Protein AF-A0A1Q3C8M9-F1 (afdb_monomer)

Sequence (235 aa):
KVHTPKILDVHICNDDICIKQAFILIKDLDIGIILGQPFLEFIKPSKVKNEGIIIKIFPKFFLCTFNEKHITKEINLFETLSLFKEHSTNLIKSKENHFYFMKQEISNQKIEQQLQTLQIREKINSLKNNIINNLCSDLLDAFWHKKRHMVSIPYEKYFTEQNILTKARPIQMTYELTKHCKKEIHELPNKKLIRHSKSPWSCAAFYVNKNSEIEHGTPRLVINYKSVNTALQLI

Organism: Cephalotus follicularis (NCBI:txid3775)

Structure (mmCIF, N/CA/C/O backbone):
data_AF-A0A1Q3C8M9-F1
#
_entry.id   AF-A0A1Q3C8M9-F1
#
loop_
_atom_site.group_PDB
_atom_site.id
_atom_site.type_symbol
_atom_site.label_atom_id
_atom_site.label_alt_id
_atom_site.label_comp_id
_atom_site.label_asym_id
_atom_site.label_entity_id
_atom_site.label_seq_id
_atom_site.pdbx_PDB_ins_code
_atom_site.Cartn_x
_atom_site.Cartn_y
_atom_site.Cartn_z
_atom_site.occupancy
_atom_site.B_iso_or_equiv
_atom_site.auth_seq_id
_atom_site.auth_comp_id
_atom_site.auth_asym_id
_atom_site.auth_atom_id
_atom_site.pdbx_PDB_model_num
ATOM 1 N N . LYS A 1 1 ? -52.391 -19.129 56.913 1.00 41.69 1 LYS A N 1
ATOM 2 C CA . LYS A 1 1 ? -52.421 -18.429 55.604 1.00 41.69 1 LYS A CA 1
ATOM 3 C C . LYS A 1 1 ? -53.397 -17.269 55.724 1.00 41.69 1 LYS A C 1
ATOM 5 O O . LYS A 1 1 ? -54.592 -17.516 55.774 1.00 41.69 1 LYS A O 1
ATOM 10 N N . VAL A 1 2 ? -52.904 -16.039 55.859 1.00 46.81 2 VAL A N 1
ATOM 11 C CA . VAL A 1 2 ? -53.770 -14.853 55.854 1.00 46.81 2 VAL A CA 1
ATOM 12 C C . VAL A 1 2 ? -54.171 -14.613 54.401 1.00 46.81 2 VAL A C 1
ATOM 14 O O . VAL A 1 2 ? -53.315 -14.336 53.565 1.00 46.81 2 VAL A O 1
ATOM 17 N N . HIS A 1 3 ? -55.446 -14.816 54.070 1.00 52.56 3 HIS A N 1
ATOM 18 C CA . HIS A 1 3 ? -55.974 -14.404 52.774 1.00 5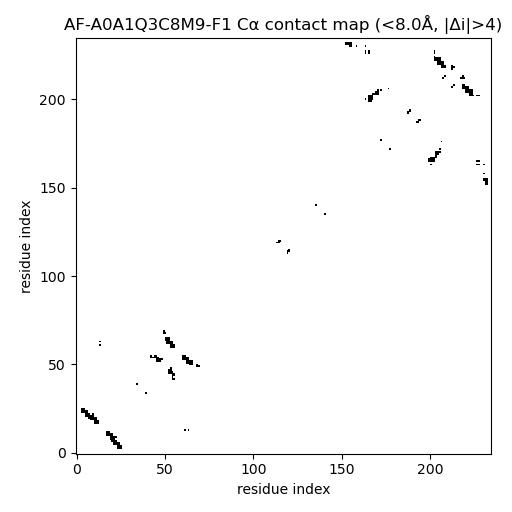2.56 3 HIS A CA 1
ATOM 19 C C . HIS A 1 3 ? -56.039 -12.877 52.762 1.00 52.56 3 HIS A C 1
ATOM 21 O O . HIS A 1 3 ? -56.902 -12.293 53.411 1.00 52.56 3 HIS A O 1
ATOM 27 N N . THR A 1 4 ? -55.119 -12.229 52.049 1.00 57.81 4 THR A N 1
ATOM 28 C CA . THR A 1 4 ? -55.271 -10.825 51.663 1.00 57.81 4 THR A CA 1
ATOM 29 C C . THR A 1 4 ? -56.301 -10.764 50.533 1.00 57.81 4 THR A C 1
ATOM 31 O O . THR A 1 4 ? -56.070 -11.343 49.465 1.00 57.81 4 THR A O 1
ATOM 34 N N . PRO A 1 5 ? -57.479 -10.153 50.746 1.00 64.19 5 PRO A N 1
ATOM 35 C CA . PRO A 1 5 ? -58.489 -10.083 49.704 1.00 64.19 5 PRO A CA 1
ATOM 36 C C . PRO A 1 5 ? -57.975 -9.209 48.551 1.00 64.19 5 PRO A C 1
ATOM 38 O O . PRO A 1 5 ? -57.582 -8.057 48.741 1.00 64.19 5 PRO A O 1
ATOM 41 N N . LYS A 1 6 ? -57.945 -9.784 47.343 1.00 66.69 6 LYS A N 1
ATOM 42 C CA . LYS A 1 6 ? -57.681 -9.053 46.100 1.00 66.69 6 LYS A CA 1
ATOM 43 C C . LYS A 1 6 ? -58.983 -8.435 45.614 1.00 66.69 6 LYS A C 1
ATOM 45 O O . LYS A 1 6 ? -59.944 -9.159 45.363 1.00 66.69 6 LYS A O 1
ATOM 50 N N . ILE A 1 7 ? -58.998 -7.120 45.451 1.00 69.69 7 ILE A N 1
ATOM 51 C CA . ILE A 1 7 ? -60.113 -6.396 44.850 1.00 69.69 7 ILE A CA 1
ATOM 52 C C . ILE A 1 7 ? -59.759 -6.199 43.380 1.00 69.69 7 ILE A C 1
ATOM 54 O O . ILE A 1 7 ? -58.843 -5.453 43.043 1.00 69.69 7 ILE A O 1
ATOM 58 N N . LEU A 1 8 ? -60.435 -6.940 42.507 1.00 66.19 8 LEU A N 1
ATOM 59 C CA . LEU A 1 8 ? -60.097 -7.003 41.082 1.00 66.19 8 LEU A CA 1
ATOM 60 C C . LEU A 1 8 ? -60.757 -5.895 40.251 1.00 66.19 8 LEU A C 1
ATOM 62 O O . LEU A 1 8 ? -60.332 -5.662 39.124 1.00 66.19 8 LEU A O 1
ATOM 66 N N . ASP A 1 9 ? -61.777 -5.227 40.794 1.00 70.69 9 ASP A N 1
ATOM 67 C CA . ASP A 1 9 ? -62.610 -4.285 40.045 1.00 70.69 9 ASP A CA 1
ATOM 68 C C . ASP A 1 9 ? -62.689 -2.913 40.725 1.00 70.69 9 ASP A C 1
ATOM 70 O O . ASP A 1 9 ? -63.745 -2.466 41.169 1.00 70.69 9 ASP A O 1
ATOM 74 N N . VAL A 1 10 ? -61.534 -2.259 40.868 1.00 73.44 10 VAL A N 1
ATOM 75 C CA . VAL A 1 10 ? -61.462 -0.891 41.391 1.00 73.44 10 VAL A CA 1
ATOM 76 C C . VAL A 1 10 ? -61.202 0.070 40.247 1.00 73.44 10 VAL A C 1
ATOM 78 O O . VAL A 1 10 ? -60.370 -0.180 39.377 1.00 73.44 10 VAL A O 1
ATOM 81 N N . HIS A 1 11 ? -61.906 1.193 40.275 1.00 78.50 11 HIS A N 1
ATOM 82 C CA . HIS A 1 11 ? -61.718 2.276 39.329 1.00 78.50 11 HIS A CA 1
ATOM 83 C C . HIS A 1 11 ? -61.078 3.451 40.062 1.00 78.50 11 HIS A C 1
ATOM 85 O O . HIS A 1 11 ? -61.634 3.958 41.034 1.00 78.50 11 HIS A O 1
ATOM 91 N N . ILE A 1 12 ? -59.897 3.867 39.612 1.00 75.25 12 ILE A N 1
ATOM 92 C CA . ILE A 1 12 ? -59.295 5.132 40.027 1.00 75.25 12 ILE A CA 1
ATOM 93 C C . ILE A 1 12 ? -59.842 6.191 39.082 1.00 75.25 12 ILE A C 1
ATOM 95 O O . ILE A 1 12 ? -59.484 6.204 37.904 1.00 75.25 12 ILE A O 1
ATOM 99 N N . CYS A 1 13 ? -60.723 7.044 39.588 1.00 72.62 13 CYS A N 1
ATOM 100 C CA . CYS A 1 13 ? -61.337 8.101 38.802 1.00 72.62 13 CYS A CA 1
ATOM 101 C C . CYS A 1 13 ? -60.747 9.455 39.190 1.00 72.62 13 CYS A C 1
ATOM 103 O O . CYS A 1 13 ? -60.638 9.769 40.375 1.00 72.62 13 CYS A O 1
ATOM 105 N N . ASN A 1 14 ? -60.371 10.238 38.185 1.00 69.62 14 ASN A N 1
ATOM 106 C CA . ASN A 1 14 ? -60.035 11.647 38.334 1.00 69.62 14 ASN A CA 1
ATOM 107 C C . ASN A 1 14 ? -60.739 12.404 37.204 1.00 69.62 14 ASN A C 1
ATOM 109 O O . ASN A 1 14 ? -60.521 12.092 36.029 1.00 69.62 14 ASN A O 1
ATOM 113 N N . ASP A 1 15 ? -61.614 13.342 37.561 1.00 70.38 15 ASP A N 1
ATOM 114 C CA . ASP A 1 15 ? -62.560 13.994 36.647 1.00 70.38 15 ASP A CA 1
ATOM 115 C C . ASP A 1 15 ? -63.377 12.974 35.810 1.00 70.38 15 ASP A C 1
ATOM 117 O O . ASP A 1 15 ? -63.974 12.050 36.363 1.00 70.38 15 ASP A O 1
ATOM 121 N N . ASP A 1 16 ? -63.399 13.115 34.476 1.00 70.06 16 ASP A N 1
ATOM 122 C CA . ASP A 1 16 ? -64.176 12.279 33.541 1.00 70.06 16 ASP A CA 1
ATOM 123 C C . ASP A 1 16 ? -63.530 10.915 33.209 1.00 70.06 16 ASP A C 1
ATOM 125 O O . ASP A 1 16 ? -64.058 10.166 32.380 1.00 70.06 16 ASP A O 1
ATOM 129 N N . ILE A 1 17 ? -62.345 10.602 33.748 1.00 70.31 17 ILE A N 1
ATOM 130 C CA . ILE A 1 17 ? -61.567 9.420 33.345 1.00 70.31 17 ILE A CA 1
ATOM 131 C C . ILE A 1 17 ? -61.411 8.468 34.525 1.00 70.31 17 ILE A C 1
ATOM 133 O O . ILE A 1 17 ? -60.856 8.820 35.562 1.00 70.31 17 ILE A O 1
ATOM 137 N N . CYS A 1 18 ? -61.840 7.224 34.319 1.00 76.00 18 CYS A N 1
ATOM 138 C CA . CYS A 1 18 ? -61.683 6.134 35.271 1.00 76.00 18 CYS A CA 1
ATOM 139 C C . CYS A 1 18 ? -60.733 5.071 34.716 1.00 76.00 18 CYS A C 1
ATOM 141 O O . CYS A 1 18 ? -60.945 4.532 33.629 1.00 76.00 18 CYS A O 1
ATOM 143 N N . ILE A 1 19 ? -59.697 4.746 35.484 1.00 76.31 19 ILE A N 1
ATOM 144 C CA . ILE A 1 19 ? -58.737 3.687 35.173 1.00 76.31 19 ILE A CA 1
ATOM 145 C C . ILE A 1 19 ? -59.084 2.465 36.015 1.00 76.31 19 ILE A C 1
ATOM 147 O O . ILE A 1 19 ? -59.068 2.526 37.245 1.00 76.31 19 ILE A O 1
ATOM 151 N N . LYS A 1 20 ? -59.373 1.344 35.354 1.00 80.12 20 LYS A N 1
ATOM 152 C CA . LYS A 1 20 ? -59.613 0.066 36.026 1.00 80.12 20 LYS A CA 1
ATOM 153 C C . LYS A 1 20 ? -58.285 -0.556 36.463 1.00 80.12 20 LYS A C 1
ATOM 155 O O . LYS A 1 20 ? -57.416 -0.798 35.630 1.00 80.12 20 LYS A O 1
ATOM 160 N N . GLN A 1 21 ? -58.147 -0.833 37.756 1.00 75.12 21 GLN A N 1
ATOM 161 C CA . GLN A 1 21 ? -56.946 -1.402 38.363 1.00 75.12 21 GLN A CA 1
ATOM 162 C C . GLN A 1 21 ? -57.323 -2.416 39.452 1.00 75.12 21 GLN A C 1
ATOM 164 O O . GLN A 1 21 ? -58.300 -2.249 40.180 1.00 75.12 21 GLN A O 1
ATOM 169 N N . ALA A 1 22 ? -56.525 -3.475 39.584 1.00 72.75 22 ALA A N 1
ATOM 170 C CA . ALA A 1 22 ? -56.662 -4.433 40.676 1.00 72.75 22 ALA A CA 1
ATOM 171 C C . ALA A 1 22 ? -55.773 -4.034 41.863 1.00 72.75 22 ALA A C 1
ATOM 173 O O . ALA A 1 22 ? -54.594 -3.721 41.673 1.00 72.75 22 ALA A O 1
ATOM 174 N N . PHE A 1 23 ? -56.317 -4.116 43.080 1.00 70.38 23 PHE A N 1
ATOM 175 C CA . PHE A 1 23 ? -55.609 -3.827 44.330 1.00 70.38 23 PHE A CA 1
ATOM 176 C C . PHE A 1 23 ? -55.577 -5.031 45.261 1.00 70.38 23 PHE A C 1
ATOM 178 O O . PHE A 1 23 ? -56.457 -5.894 45.256 1.00 70.38 23 PHE A O 1
ATOM 185 N N . ILE A 1 24 ? -54.550 -5.068 46.103 1.00 68.06 24 ILE A N 1
ATOM 186 C CA . ILE A 1 24 ? -54.472 -5.987 47.234 1.00 68.06 24 ILE A CA 1
ATOM 187 C C . ILE A 1 24 ? -54.840 -5.177 48.469 1.00 68.06 24 ILE A C 1
ATOM 189 O O . ILE A 1 24 ? -54.141 -4.220 48.798 1.00 68.06 24 ILE A O 1
ATOM 193 N N . LEU A 1 25 ? -55.935 -5.540 49.138 1.00 64.69 25 LEU A N 1
ATOM 194 C CA . LEU A 1 25 ? -56.314 -4.877 50.377 1.00 64.69 25 LEU A CA 1
ATOM 195 C C . LEU A 1 25 ? -55.445 -5.420 51.513 1.00 64.69 25 LEU A C 1
ATOM 197 O O . LEU A 1 25 ? -55.458 -6.618 51.815 1.00 64.69 25 LEU A O 1
ATOM 201 N N . ILE A 1 26 ? -54.699 -4.520 52.139 1.00 62.75 26 ILE A N 1
ATOM 202 C CA . ILE A 1 26 ? -53.945 -4.786 53.359 1.00 62.75 26 ILE A CA 1
ATOM 203 C C . ILE A 1 26 ? -54.777 -4.198 54.501 1.00 62.75 26 ILE A C 1
ATOM 205 O O . ILE A 1 26 ? -55.137 -3.024 54.457 1.00 62.75 26 ILE A O 1
ATOM 209 N N . LYS A 1 27 ? -55.160 -5.034 55.471 1.00 56.78 27 LYS A N 1
ATOM 210 C CA . LYS A 1 27 ? -55.882 -4.576 56.666 1.00 56.78 27 LYS A CA 1
ATOM 211 C C . LYS A 1 27 ? -54.924 -3.790 57.570 1.00 56.78 27 LYS A C 1
ATOM 213 O O . LYS A 1 27 ? -53.726 -4.054 57.543 1.00 56.78 27 LYS A O 1
ATOM 218 N N . ASP A 1 28 ? -55.471 -2.859 58.347 1.00 57.69 28 ASP A N 1
ATOM 219 C CA . ASP A 1 28 ? -54.770 -2.106 59.402 1.00 57.69 28 ASP A CA 1
ATOM 220 C C . ASP A 1 28 ? -53.735 -1.070 58.916 1.00 57.69 28 ASP A C 1
ATOM 222 O O . ASP A 1 28 ? -52.781 -0.743 59.618 1.00 57.69 28 ASP A O 1
ATOM 226 N N . LEU A 1 29 ? -53.923 -0.521 57.712 1.00 58.50 29 LEU A N 1
ATOM 227 C CA . LEU A 1 29 ? -53.222 0.693 57.292 1.00 58.50 29 LEU A CA 1
ATOM 228 C C . LEU A 1 29 ? -54.065 1.919 57.656 1.00 58.50 29 LEU A C 1
ATOM 230 O O . LEU A 1 29 ? -55.096 2.165 57.037 1.00 58.50 29 LEU A O 1
ATOM 234 N N . ASP A 1 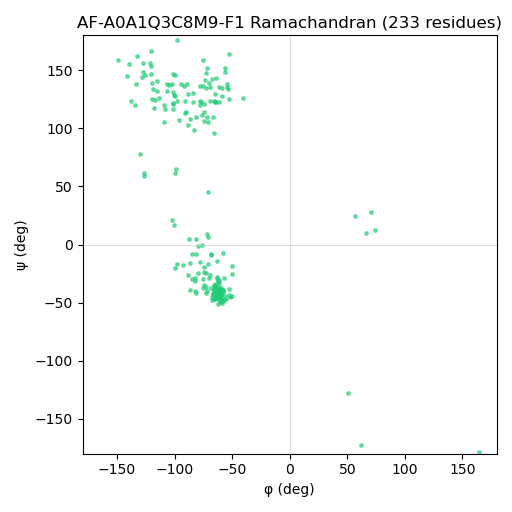30 ? -53.572 2.730 58.592 1.00 56.44 30 ASP A N 1
ATOM 235 C CA . ASP A 1 30 ? -54.108 4.069 58.907 1.00 56.44 30 ASP A CA 1
ATOM 236 C C . ASP A 1 30 ? -53.823 5.107 57.795 1.00 56.44 30 ASP A C 1
ATOM 238 O O . ASP A 1 30 ? -54.075 6.301 57.946 1.00 56.44 30 ASP A O 1
ATOM 242 N N . ILE A 1 31 ? -53.273 4.662 56.660 1.00 57.84 31 ILE A N 1
ATOM 243 C CA . ILE A 1 31 ? -52.868 5.483 55.518 1.00 57.84 31 ILE A CA 1
ATOM 244 C C . ILE A 1 31 ? -53.742 5.106 54.317 1.00 57.84 31 ILE A C 1
ATOM 246 O O . ILE A 1 31 ? -54.038 3.931 54.093 1.00 57.84 31 ILE A O 1
ATOM 250 N N . GLY A 1 32 ? -54.141 6.109 53.527 1.00 60.09 32 GLY A N 1
ATOM 251 C CA . GLY A 1 32 ? -54.873 5.915 52.272 1.00 60.09 32 GLY A CA 1
ATOM 252 C C . GLY A 1 32 ? -54.187 4.939 51.299 1.00 60.09 32 GLY A C 1
ATOM 253 O O . GLY A 1 32 ? -53.009 4.612 51.424 1.00 60.09 32 GLY A O 1
ATOM 254 N N . ILE A 1 33 ? -54.943 4.458 50.309 1.00 67.00 33 ILE A N 1
ATOM 255 C CA . ILE A 1 33 ? -54.516 3.431 49.341 1.00 67.00 33 ILE A CA 1
ATOM 256 C C . ILE A 1 33 ? -53.189 3.816 48.655 1.00 67.00 33 ILE A C 1
ATOM 258 O O . ILE A 1 33 ? -53.096 4.858 48.009 1.00 67.00 33 ILE A O 1
ATOM 262 N N . ILE A 1 34 ? -52.178 2.939 48.722 1.00 68.25 34 ILE A N 1
ATOM 263 C CA . ILE A 1 34 ? -50.888 3.121 48.035 1.00 68.25 34 ILE A CA 1
ATOM 264 C C . ILE A 1 34 ? -50.958 2.485 46.640 1.00 68.25 34 ILE A C 1
ATOM 266 O O . ILE A 1 34 ? -51.043 1.266 46.505 1.00 68.25 34 ILE A O 1
ATOM 270 N N . LEU A 1 35 ? -50.887 3.310 45.591 1.00 71.69 35 LEU A N 1
ATOM 271 C CA . LEU A 1 35 ? -50.988 2.862 44.191 1.00 71.69 35 LEU A CA 1
ATOM 272 C C . LEU A 1 35 ? -49.724 2.136 43.678 1.00 71.69 35 LEU A C 1
ATOM 274 O O . LEU A 1 35 ? -49.804 1.308 42.771 1.00 71.69 35 LEU A O 1
ATOM 278 N N . GLY A 1 36 ? -48.570 2.392 44.300 1.00 73.00 36 GLY A N 1
ATOM 279 C CA . GLY A 1 36 ? -47.323 1.650 44.091 1.00 73.00 36 GLY A CA 1
ATOM 280 C C . GLY A 1 36 ? -46.744 1.699 42.668 1.00 73.00 36 GLY A C 1
ATOM 281 O O . GLY A 1 36 ? -47.202 2.424 41.786 1.00 73.00 36 GLY A O 1
ATOM 282 N N . GLN A 1 37 ? -45.698 0.899 42.440 1.00 71.81 37 GLN A N 1
ATOM 283 C CA . GLN A 1 37 ? -44.993 0.813 41.154 1.00 71.81 37 GLN A CA 1
ATOM 284 C C . GLN A 1 37 ? -45.861 0.335 39.967 1.00 71.81 37 GLN A C 1
ATOM 286 O O . GLN A 1 37 ? -45.709 0.908 38.887 1.00 71.81 37 GLN A O 1
ATOM 291 N N . PRO A 1 38 ? -46.788 -0.637 40.115 1.00 72.44 38 PRO A N 1
ATOM 292 C CA . PRO A 1 38 ? -47.627 -1.084 38.999 1.00 72.44 38 PRO A CA 1
ATOM 293 C C . PRO A 1 38 ? -48.465 0.044 38.385 1.00 72.44 38 PRO A C 1
ATOM 295 O O . PRO A 1 38 ? -48.591 0.133 37.166 1.00 72.44 38 PRO A O 1
ATOM 298 N N . PHE A 1 39 ? -48.983 0.951 39.219 1.00 76.94 39 PHE A N 1
ATOM 299 C CA . PHE A 1 39 ? -49.702 2.126 38.739 1.00 76.94 39 PHE A CA 1
ATOM 300 C C . PHE A 1 39 ? -48.776 3.095 37.990 1.00 76.94 39 PHE A C 1
ATOM 302 O O . PHE A 1 39 ? -49.135 3.581 36.921 1.00 76.94 39 PHE A O 1
ATOM 309 N N . LEU A 1 40 ? -47.559 3.331 38.497 1.00 77.50 40 LEU A N 1
ATOM 310 C CA . LEU A 1 40 ? -46.575 4.200 37.839 1.00 77.50 40 LEU A CA 1
ATOM 311 C C . LEU A 1 40 ? -46.124 3.675 36.470 1.00 77.50 40 LEU A C 1
ATOM 313 O O . LEU A 1 40 ? -45.810 4.471 35.588 1.00 77.50 40 LEU A O 1
ATOM 317 N N . GLU A 1 41 ? -46.062 2.358 36.282 1.00 78.88 41 GLU A N 1
ATOM 318 C CA . GLU A 1 41 ? -45.778 1.751 34.977 1.00 78.88 41 GLU A CA 1
ATOM 319 C C . GLU A 1 41 ? -46.956 1.894 34.012 1.00 78.88 41 GLU A C 1
ATOM 321 O O . GLU A 1 41 ? -46.736 2.217 32.845 1.00 78.88 41 GLU A O 1
ATOM 326 N N . PHE A 1 42 ? -48.189 1.736 34.504 1.00 76.19 42 PHE A N 1
ATOM 327 C CA . PHE A 1 42 ? -49.405 1.875 33.700 1.00 76.19 42 PHE A CA 1
ATOM 328 C C . PHE A 1 42 ? -49.572 3.282 33.109 1.00 76.19 42 PHE A C 1
ATOM 330 O O . PHE A 1 42 ? -49.985 3.437 31.963 1.00 76.19 42 PHE A O 1
ATOM 337 N N . ILE A 1 43 ? -49.217 4.319 33.869 1.00 77.88 43 ILE A N 1
ATOM 338 C CA . ILE A 1 43 ? -49.381 5.718 33.445 1.00 77.88 43 ILE A CA 1
ATOM 339 C C . ILE A 1 43 ? -48.253 6.227 32.526 1.00 77.88 43 ILE A C 1
ATOM 341 O O . ILE A 1 43 ? -48.223 7.418 32.201 1.00 77.88 43 ILE A O 1
ATOM 345 N N . LYS A 1 44 ? -47.297 5.378 32.117 1.00 80.62 44 LYS A N 1
ATOM 346 C CA . LYS A 1 44 ? -46.216 5.793 31.209 1.00 80.62 44 LYS A CA 1
ATOM 347 C C . LYS A 1 44 ? -46.732 5.931 29.768 1.00 80.62 44 LYS A C 1
ATOM 349 O O . LYS A 1 44 ? -47.400 5.026 29.277 1.00 80.62 44 LYS A O 1
ATOM 354 N N . PRO A 1 45 ? -46.356 7.001 29.040 1.00 78.56 45 PRO A N 1
ATOM 355 C CA . PRO A 1 45 ? -45.436 8.068 29.443 1.00 78.56 45 PRO A CA 1
ATOM 356 C C . PRO A 1 45 ? -46.113 9.185 30.264 1.00 78.56 45 PRO A C 1
ATOM 358 O O . PRO A 1 45 ? -47.097 9.785 29.830 1.00 78.56 45 PRO A O 1
ATOM 361 N N . SER A 1 46 ? -45.511 9.531 31.407 1.00 78.88 46 SER A N 1
ATOM 362 C CA . SER A 1 46 ? -45.934 10.624 32.294 1.00 78.88 46 SER A CA 1
ATOM 363 C C . SER A 1 46 ? -44.821 11.662 32.491 1.00 78.88 46 SER A C 1
ATOM 365 O O . SER A 1 46 ? -43.637 11.375 32.295 1.00 78.88 46 SER A O 1
ATOM 367 N N . LYS A 1 47 ? -45.197 12.895 32.848 1.00 81.00 47 LYS A N 1
ATOM 368 C CA . LYS A 1 47 ? -44.271 13.985 33.196 1.00 81.00 47 LYS A CA 1
ATOM 369 C C . LYS A 1 47 ? -44.537 14.447 34.621 1.00 81.00 47 LYS A C 1
ATOM 371 O O . LYS A 1 47 ? -45.653 14.841 34.938 1.00 81.00 47 LYS A O 1
ATOM 376 N N . VAL A 1 48 ? -43.508 14.445 35.457 1.00 77.25 48 VAL A N 1
ATOM 377 C CA . VAL A 1 48 ? -43.602 14.919 36.842 1.00 77.25 48 VAL A CA 1
ATOM 378 C C . VAL A 1 48 ? -43.315 16.421 36.879 1.00 77.25 48 VAL A C 1
ATOM 380 O O . VAL A 1 48 ? -42.331 16.878 36.298 1.00 77.25 48 VAL A O 1
ATOM 383 N N . LYS A 1 49 ? -44.189 17.191 37.528 1.00 79.25 49 LYS A N 1
ATOM 384 C CA . LYS A 1 49 ? -44.008 18.614 37.845 1.00 79.25 49 LYS A CA 1
ATOM 385 C C . LYS A 1 49 ? -44.069 18.815 39.357 1.00 79.25 49 LYS A C 1
ATOM 387 O O . LYS A 1 49 ? -44.559 17.957 40.081 1.00 79.25 49 LYS A O 1
ATOM 392 N N . ASN A 1 50 ? -43.656 19.994 39.816 1.00 70.50 50 ASN A N 1
ATOM 393 C CA . ASN A 1 50 ? -43.687 20.366 41.235 1.00 70.50 50 ASN A CA 1
ATOM 394 C C . ASN A 1 50 ? -45.092 20.278 41.859 1.00 70.50 50 ASN A C 1
ATOM 396 O O . ASN A 1 50 ? -45.219 20.037 43.053 1.00 70.50 50 ASN A O 1
ATOM 400 N N . GLU A 1 51 ? -46.135 20.478 41.053 1.00 74.25 51 GLU A N 1
ATOM 401 C CA . GLU A 1 51 ? -47.535 20.499 41.491 1.00 74.25 51 GLU A CA 1
ATOM 402 C C . GLU A 1 51 ? -48.223 19.127 41.376 1.00 74.25 51 GLU A C 1
ATOM 404 O O . GLU A 1 51 ? -49.268 18.914 41.987 1.00 74.25 51 GLU A O 1
ATOM 409 N N . GLY A 1 52 ? -47.665 18.185 40.604 1.00 79.88 52 GLY A N 1
ATOM 410 C CA . GLY A 1 52 ? -48.328 16.913 40.317 1.00 79.88 52 GLY A CA 1
ATOM 411 C C . GLY A 1 52 ? -47.739 16.116 39.152 1.00 79.88 52 GLY A C 1
ATOM 412 O O . GLY A 1 52 ? -46.778 16.530 38.498 1.00 79.88 52 GLY A O 1
ATOM 413 N N . ILE A 1 53 ? -48.353 14.970 38.855 1.00 83.25 53 ILE A N 1
ATOM 414 C CA . ILE A 1 53 ? -48.002 14.109 37.715 1.00 83.25 53 ILE A CA 1
ATOM 415 C C . ILE A 1 53 ? -48.957 14.393 36.554 1.00 83.25 53 ILE A C 1
ATOM 417 O O . ILE A 1 53 ? -50.170 14.258 36.696 1.00 83.25 53 ILE A O 1
ATOM 421 N N . ILE A 1 54 ? -48.405 14.753 35.395 1.00 81.88 54 ILE A N 1
ATOM 422 C CA . ILE A 1 54 ? -49.143 14.881 34.138 1.00 81.88 54 ILE A CA 1
ATOM 423 C C . ILE A 1 54 ? -49.099 13.550 33.404 1.00 81.88 54 ILE A C 1
ATOM 425 O O . ILE A 1 54 ? -48.022 13.050 33.064 1.00 81.88 54 ILE A O 1
ATOM 429 N N . ILE A 1 55 ? -50.272 13.013 33.101 1.00 82.75 55 ILE A N 1
ATOM 430 C CA . ILE A 1 55 ? -50.428 11.747 32.391 1.00 82.75 55 ILE A CA 1
ATOM 431 C C . ILE A 1 55 ? -51.187 12.019 31.091 1.00 82.75 55 ILE A C 1
ATOM 433 O O . ILE A 1 55 ? -52.120 12.826 31.052 1.00 82.75 55 ILE A O 1
ATOM 437 N N . LYS A 1 56 ? -50.759 11.372 30.003 1.00 78.69 56 LYS A N 1
ATOM 438 C CA . LYS A 1 56 ? -51.377 11.507 28.681 1.00 78.69 56 LYS A CA 1
ATOM 439 C C . LYS A 1 56 ? -52.114 10.217 28.326 1.00 78.69 56 LYS A C 1
ATOM 441 O O . LYS A 1 56 ? -51.475 9.240 27.947 1.00 78.69 56 LYS A O 1
ATOM 446 N N . ILE A 1 57 ? -53.445 10.238 28.391 1.00 73.56 57 ILE A N 1
ATOM 447 C CA . ILE A 1 57 ? -54.303 9.149 27.900 1.00 73.56 57 ILE A CA 1
ATOM 448 C C . ILE A 1 57 ? -55.168 9.728 26.773 1.00 73.56 57 ILE A C 1
ATOM 450 O O . ILE A 1 57 ? -55.899 10.692 26.970 1.00 73.56 57 ILE A O 1
ATOM 454 N N . PHE A 1 58 ? -55.009 9.195 25.558 1.00 70.75 58 PHE A N 1
ATOM 455 C CA . PHE A 1 58 ? -55.568 9.725 24.303 1.00 70.75 58 PHE A CA 1
ATOM 456 C C . PHE A 1 58 ? -57.018 10.259 24.420 1.00 70.75 58 PHE A C 1
ATOM 458 O O . PHE A 1 58 ? -57.889 9.484 24.807 1.00 70.75 58 PHE A O 1
ATOM 465 N N . PRO A 1 59 ? -57.340 11.513 24.016 1.00 65.00 59 PRO A N 1
ATOM 466 C CA . PRO A 1 59 ? -56.498 12.667 23.667 1.00 65.00 59 PRO A CA 1
ATOM 467 C C . PRO A 1 59 ? -56.384 13.703 24.811 1.00 65.00 59 PRO A C 1
ATOM 469 O O . PRO A 1 59 ? -56.004 14.847 24.564 1.00 65.00 59 PRO A O 1
ATOM 472 N N . LYS A 1 60 ? -56.730 13.339 26.051 1.00 68.88 60 LYS A N 1
ATOM 473 C CA . LYS A 1 60 ? -56.793 14.257 27.195 1.00 68.88 60 LYS A CA 1
ATOM 474 C C . LYS A 1 60 ? -55.531 14.150 28.066 1.00 68.88 60 LYS A C 1
ATOM 476 O O . LYS A 1 60 ? -54.923 13.090 28.213 1.00 68.88 60 LYS A O 1
ATOM 481 N N . PHE A 1 61 ? -55.123 15.276 28.640 1.00 75.44 61 PHE A N 1
ATOM 482 C CA . PHE A 1 61 ? -54.098 15.324 29.681 1.00 75.44 61 PHE A CA 1
ATOM 483 C C . PHE A 1 61 ? -54.795 15.499 31.019 1.00 75.44 61 PHE A C 1
ATOM 485 O O . PHE A 1 61 ? -55.712 16.312 31.111 1.00 75.44 61 PHE A O 1
ATOM 492 N N . PHE A 1 62 ? -54.344 14.783 32.041 1.00 78.19 62 PHE A N 1
ATOM 493 C CA . PHE A 1 62 ? -54.830 14.995 33.399 1.00 78.19 62 PHE A CA 1
ATOM 494 C C . PHE A 1 62 ? -53.670 15.200 34.362 1.00 78.19 62 PHE A C 1
ATOM 496 O O . PHE A 1 62 ? -52.564 14.687 34.153 1.00 78.19 62 PHE A O 1
ATOM 503 N N . LEU A 1 63 ? -53.939 16.002 35.389 1.00 78.06 63 LEU A N 1
ATOM 504 C CA . LEU A 1 63 ? -53.004 16.355 36.442 1.00 78.06 63 LEU A CA 1
ATOM 505 C C . LEU A 1 63 ? -53.437 15.649 37.727 1.00 78.06 63 LEU A C 1
ATOM 507 O O . LEU A 1 63 ? -54.507 15.925 38.260 1.00 78.06 63 LEU A O 1
ATOM 511 N N . CYS A 1 64 ? -52.597 14.754 38.232 1.00 76.62 64 CYS A N 1
ATOM 512 C CA . CYS A 1 64 ? -52.726 14.244 39.593 1.00 76.62 64 CYS A CA 1
ATOM 513 C C . CYS A 1 64 ? -51.941 15.169 40.519 1.00 76.62 64 CYS A C 1
ATOM 515 O O . CYS A 1 64 ? -50.710 15.113 40.529 1.00 76.62 64 CYS A O 1
ATOM 517 N N . THR A 1 65 ? -52.635 16.039 41.249 1.00 75.31 65 THR A N 1
ATOM 518 C CA . THR A 1 65 ? -52.014 16.977 42.191 1.00 75.31 65 THR A CA 1
ATOM 519 C C . THR A 1 65 ? -51.453 16.247 43.404 1.00 75.31 65 THR A C 1
ATOM 521 O O . THR A 1 65 ? -52.093 15.342 43.939 1.00 75.31 65 THR A O 1
ATOM 524 N N . PHE A 1 66 ? -50.270 16.649 43.864 1.00 72.62 66 PHE A N 1
ATOM 525 C CA . PHE A 1 66 ? -49.731 16.141 45.123 1.00 72.62 66 PHE A CA 1
ATOM 526 C C . PHE A 1 66 ? -50.410 16.832 46.310 1.00 72.62 66 PHE A C 1
ATOM 528 O O . PHE A 1 66 ? -50.565 18.051 46.309 1.00 72.62 66 PHE A O 1
ATOM 535 N N . ASN A 1 67 ? -50.780 16.062 47.336 1.00 66.25 67 ASN A N 1
ATOM 536 C CA . ASN A 1 67 ? -51.364 16.624 48.560 1.00 66.25 67 ASN A CA 1
ATOM 537 C C . ASN A 1 67 ? -50.343 17.436 49.378 1.00 66.25 67 ASN A C 1
ATOM 539 O O . ASN A 1 67 ? -50.727 18.356 50.093 1.00 66.25 67 ASN A O 1
ATOM 543 N N . GLU A 1 68 ? -49.048 17.134 49.247 1.00 66.31 68 GLU A N 1
ATOM 544 C CA . GLU A 1 68 ? -47.957 17.843 49.918 1.00 66.31 68 GLU A CA 1
ATOM 545 C C . GLU A 1 68 ? -46.918 18.326 48.897 1.00 66.31 68 GLU A C 1
ATOM 547 O O . GLU A 1 68 ? -46.661 17.672 47.884 1.00 66.31 68 GLU A O 1
ATOM 552 N N . LYS A 1 69 ? -46.307 19.493 49.149 1.00 59.84 69 LYS A N 1
ATOM 553 C CA . LYS A 1 69 ? -45.234 20.025 48.295 1.00 59.84 69 LYS A CA 1
ATOM 554 C C . LYS A 1 69 ? -44.031 19.081 48.363 1.00 59.84 69 LYS A C 1
ATOM 556 O O . LYS A 1 69 ? -43.501 18.845 49.444 1.00 59.84 69 LYS A O 1
ATOM 561 N N . HIS A 1 70 ? -43.595 18.574 47.210 1.00 55.91 70 HIS A N 1
ATOM 562 C CA . HIS A 1 70 ? -42.491 17.617 47.117 1.00 55.91 70 HIS A CA 1
ATOM 563 C C . HIS A 1 70 ? -41.229 18.139 47.826 1.00 55.91 70 HIS A C 1
ATOM 565 O O . HIS A 1 70 ? -40.802 19.277 47.609 1.00 55.91 70 HIS A O 1
ATOM 571 N N . ILE A 1 71 ? -40.591 17.289 48.633 1.00 57.16 71 ILE A N 1
ATOM 572 C CA . ILE A 1 71 ? -39.273 17.578 49.201 1.00 57.16 71 ILE A CA 1
ATOM 573 C C . ILE A 1 71 ? -38.281 17.604 48.029 1.00 57.16 71 ILE A C 1
ATOM 575 O O . ILE A 1 71 ? -37.962 16.572 47.442 1.00 57.16 71 ILE A O 1
ATOM 579 N N . THR A 1 72 ? -37.774 18.789 47.685 1.00 57.62 72 THR A N 1
ATOM 580 C CA . THR A 1 72 ? -36.838 19.067 46.570 1.00 57.62 72 THR A CA 1
ATOM 581 C C . THR A 1 72 ? -35.600 18.161 46.520 1.00 57.62 72 THR A C 1
ATOM 583 O O . THR A 1 72 ? -34.967 18.029 45.475 1.00 57.62 72 THR A O 1
ATOM 586 N N . LYS A 1 73 ? -35.261 17.495 47.628 1.00 60.84 73 LYS A N 1
ATOM 587 C CA . LYS A 1 73 ? -34.134 16.560 47.731 1.00 60.84 73 LYS A CA 1
ATOM 588 C C . LYS A 1 73 ? -34.291 15.310 46.856 1.00 60.84 73 LYS A C 1
ATOM 590 O O . LYS A 1 73 ? -33.291 14.838 46.325 1.00 60.84 73 LYS A O 1
ATOM 595 N N . GLU A 1 74 ? -35.504 14.783 46.682 1.00 62.00 74 GLU A N 1
ATOM 596 C CA . GLU A 1 74 ? -35.711 13.543 45.913 1.00 62.00 74 GLU A CA 1
ATOM 597 C C . GLU A 1 74 ? -35.590 13.761 44.400 1.00 62.00 74 GLU A C 1
ATOM 599 O O . GLU A 1 74 ? -35.004 12.935 43.705 1.00 62.00 74 GLU A O 1
ATOM 604 N N . ILE A 1 75 ? -36.063 14.900 43.886 1.00 64.06 75 ILE A N 1
ATOM 605 C CA . ILE A 1 75 ? -35.962 15.243 42.457 1.00 64.06 75 ILE A CA 1
ATOM 606 C C . ILE A 1 75 ? -34.488 15.393 42.045 1.00 64.06 75 ILE A C 1
ATOM 608 O O . ILE A 1 75 ? -34.066 14.806 41.047 1.00 64.06 75 ILE A O 1
ATOM 612 N N . ASN A 1 76 ? -33.680 16.071 42.868 1.00 68.88 76 ASN A N 1
ATOM 613 C CA . ASN A 1 76 ? -32.237 16.204 42.640 1.00 68.88 76 ASN A CA 1
ATOM 614 C C . ASN A 1 76 ? -31.515 14.844 42.634 1.00 68.88 76 ASN A C 1
ATOM 616 O O . ASN A 1 76 ? -30.549 14.657 41.892 1.00 68.88 76 ASN A O 1
ATOM 620 N N . LEU A 1 77 ? -31.981 13.872 43.429 1.00 74.00 77 LEU A N 1
ATOM 621 C CA . LEU A 1 77 ? -31.426 12.517 43.438 1.00 74.00 77 LEU A CA 1
ATOM 622 C C . LEU A 1 77 ? -31.668 11.810 42.094 1.00 74.00 77 LEU A C 1
ATOM 624 O O . LEU A 1 77 ? -30.737 11.239 41.528 1.00 74.00 77 LEU A O 1
ATOM 628 N N . PHE A 1 78 ? -32.890 11.875 41.554 1.00 74.12 78 PHE A N 1
ATOM 629 C CA . PHE A 1 78 ? -33.227 11.258 40.263 1.00 74.12 78 PHE A CA 1
ATOM 630 C C . PHE A 1 78 ? -32.475 11.884 39.086 1.00 74.12 78 PHE A C 1
ATOM 632 O O . PHE A 1 78 ? -32.043 11.166 38.178 1.00 74.12 78 PHE A O 1
ATOM 639 N N . GLU A 1 79 ? -32.288 13.202 39.105 1.00 78.31 79 GLU A N 1
ATOM 640 C CA . GLU A 1 79 ? -31.504 13.909 38.091 1.00 78.31 79 GLU A CA 1
ATOM 641 C C . GLU A 1 79 ? -30.027 13.489 38.150 1.00 78.31 79 GLU A C 1
ATOM 643 O O . GLU A 1 79 ? -29.449 13.087 37.138 1.00 78.31 79 GLU A O 1
ATOM 648 N N . THR A 1 80 ? -29.452 13.427 39.355 1.00 77.69 80 THR A N 1
ATOM 649 C CA . THR A 1 80 ? -28.071 12.962 39.574 1.00 77.69 80 THR A CA 1
ATOM 650 C C . THR A 1 80 ? -27.879 11.505 39.132 1.00 77.69 80 THR A C 1
ATOM 652 O O . THR A 1 80 ? -26.895 11.179 38.465 1.00 77.69 80 THR A O 1
ATOM 655 N N . LEU A 1 81 ? -28.832 10.619 39.444 1.00 83.12 81 LEU A N 1
ATOM 656 C CA . LEU A 1 81 ? -28.805 9.215 39.014 1.00 83.12 81 LEU A CA 1
ATOM 657 C C . LEU A 1 81 ? -28.901 9.076 37.489 1.00 83.12 81 LEU A C 1
ATOM 659 O O . LEU A 1 81 ? -28.252 8.203 36.907 1.00 83.12 81 LEU A O 1
ATOM 663 N N . SER A 1 82 ? -29.681 9.938 36.836 1.00 80.69 82 SER A N 1
ATOM 664 C CA . SER A 1 82 ? -29.819 9.945 35.376 1.00 80.69 82 SER A CA 1
ATOM 665 C C . SER A 1 82 ? -28.516 10.369 34.696 1.00 80.69 82 SER A C 1
ATOM 667 O O . SER A 1 82 ? -28.050 9.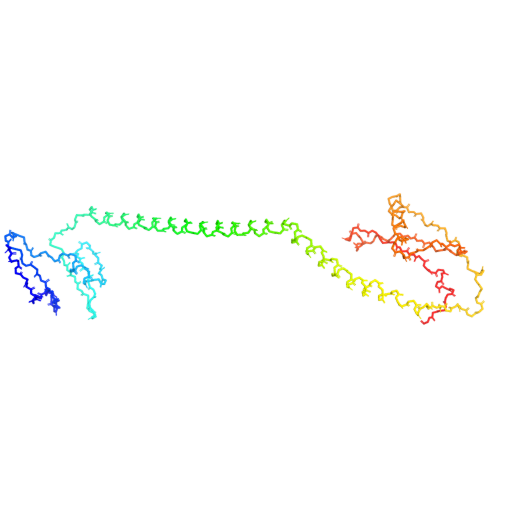669 33.796 1.00 80.69 82 SER A O 1
ATOM 669 N N . LEU A 1 83 ? -27.873 11.431 35.191 1.00 85.56 83 LEU A N 1
ATOM 670 C CA . LEU A 1 83 ? -26.558 11.882 34.719 1.00 85.56 83 LEU A CA 1
ATOM 671 C C . LEU A 1 83 ? -25.479 10.810 34.924 1.00 85.56 83 LEU A C 1
ATOM 673 O O . LEU A 1 83 ? -24.685 10.530 34.025 1.00 85.56 83 LEU A O 1
ATOM 677 N N . PHE A 1 84 ? -25.476 10.154 36.088 1.00 89.69 84 PHE A N 1
ATOM 678 C CA . PHE A 1 84 ? -24.543 9.066 36.378 1.00 89.69 84 PHE A CA 1
ATOM 679 C C . PHE A 1 84 ? -24.733 7.878 35.428 1.00 89.69 84 PHE A C 1
ATOM 681 O O . PHE A 1 84 ? -23.757 7.289 34.949 1.00 89.69 84 PHE A O 1
ATOM 688 N N . LYS A 1 85 ? -25.987 7.531 35.120 1.00 91.62 85 LYS A N 1
ATOM 689 C CA . LYS A 1 85 ? -26.311 6.476 34.158 1.00 91.62 85 LYS A CA 1
ATOM 690 C C . LYS A 1 85 ? -25.824 6.842 32.759 1.00 91.62 85 LYS A C 1
ATOM 692 O O . LYS A 1 85 ? -25.181 6.013 32.122 1.00 91.62 85 LYS A O 1
ATOM 697 N N . GLU A 1 86 ? -26.070 8.069 32.309 1.00 90.38 86 GLU A N 1
ATOM 698 C CA . GLU A 1 86 ? -25.613 8.547 31.001 1.00 90.38 86 GLU A CA 1
ATOM 699 C C . GLU A 1 86 ? -24.082 8.502 30.885 1.00 90.38 86 GLU A C 1
ATOM 701 O O . GLU A 1 86 ? -23.543 7.899 29.951 1.00 90.38 86 GLU A O 1
ATOM 706 N N . HIS A 1 87 ? -23.370 9.037 31.879 1.00 94.00 87 HIS A N 1
ATOM 707 C CA . HIS A 1 87 ? -21.909 8.992 31.926 1.00 94.00 87 HIS A CA 1
ATOM 708 C C . HIS A 1 87 ? -21.384 7.551 31.851 1.00 94.00 87 HIS A C 1
ATOM 710 O O . HIS A 1 87 ? -20.476 7.245 31.077 1.00 94.00 87 HIS A O 1
ATOM 716 N N . SER A 1 88 ? -22.006 6.645 32.609 1.00 92.06 88 SER A N 1
ATOM 717 C CA . SER A 1 88 ? -21.658 5.224 32.620 1.00 92.06 88 SER A CA 1
ATOM 718 C C . SER A 1 88 ? -21.888 4.572 31.250 1.00 92.06 88 SER A C 1
ATOM 720 O O . SER A 1 88 ? -21.019 3.850 30.763 1.00 92.06 88 SER A O 1
ATOM 722 N N . THR A 1 89 ? -23.008 4.865 30.578 1.00 93.75 89 THR A N 1
ATOM 723 C CA . THR A 1 89 ? -23.279 4.360 29.219 1.00 93.75 89 THR A CA 1
ATOM 724 C C . THR A 1 89 ? -22.287 4.891 28.186 1.00 93.75 89 THR A C 1
ATOM 726 O O . THR A 1 89 ? -21.814 4.128 27.343 1.00 93.75 89 THR A O 1
ATOM 729 N N . ASN A 1 90 ? -21.900 6.165 28.285 1.00 95.06 90 ASN A N 1
ATOM 730 C CA . ASN A 1 90 ? -20.902 6.769 27.404 1.00 95.06 90 ASN A CA 1
ATOM 731 C C . ASN A 1 90 ? -19.516 6.145 27.612 1.00 95.06 90 ASN A C 1
ATOM 733 O O . ASN A 1 90 ? -18.811 5.858 26.640 1.00 95.06 90 ASN A O 1
ATOM 737 N N . LEU A 1 91 ? -19.143 5.871 28.865 1.00 95.12 91 LEU A N 1
ATOM 738 C CA . LEU A 1 91 ? -17.892 5.194 29.193 1.00 95.12 91 LEU A CA 1
ATOM 739 C C . LEU A 1 91 ? -17.858 3.763 28.638 1.00 95.12 91 LEU A C 1
ATOM 741 O O . LEU A 1 91 ? -16.858 3.374 28.033 1.00 95.12 91 LEU A O 1
ATOM 745 N N . ILE A 1 92 ? -18.948 3.003 28.793 1.00 95.50 92 ILE A N 1
ATOM 746 C CA . ILE A 1 92 ? -19.077 1.647 28.235 1.00 95.50 92 ILE A CA 1
ATOM 747 C C . ILE A 1 92 ? -18.924 1.688 26.714 1.00 95.50 92 ILE A C 1
ATOM 749 O O . ILE A 1 92 ? -18.064 0.998 26.172 1.00 95.50 92 ILE A O 1
ATOM 753 N N . LYS A 1 93 ? -19.664 2.572 26.036 1.00 96.94 93 LYS A N 1
ATOM 754 C CA . LYS A 1 93 ? -19.594 2.732 24.577 1.00 96.94 93 LYS A CA 1
ATOM 755 C C . LYS A 1 93 ? -18.180 3.078 24.096 1.00 96.94 93 LYS A C 1
ATOM 757 O O . LYS A 1 93 ? -17.710 2.555 23.088 1.00 96.94 93 LYS A O 1
ATOM 762 N N . SER A 1 94 ? -17.471 3.939 24.828 1.00 94.88 94 SER A N 1
ATOM 763 C CA . SER A 1 94 ? -16.075 4.275 24.529 1.00 94.88 94 SER A CA 1
ATOM 764 C C . SER A 1 94 ? -15.149 3.057 24.655 1.00 94.88 94 SER A C 1
ATOM 766 O O . SER A 1 94 ? -14.310 2.814 23.783 1.00 94.88 94 SER A O 1
ATOM 768 N N . LYS A 1 95 ? -15.334 2.233 25.695 1.00 97.25 95 LYS A N 1
ATOM 769 C CA . LYS A 1 95 ? -14.560 0.997 25.891 1.00 97.25 95 LYS A CA 1
ATOM 770 C C . LYS A 1 95 ? -14.873 -0.075 24.845 1.00 97.25 95 LYS A C 1
ATOM 772 O O . LYS A 1 95 ? -13.945 -0.739 24.388 1.00 97.25 95 LYS A O 1
ATOM 777 N N . GLU A 1 96 ? -16.126 -0.209 24.421 1.00 96.69 96 GLU A N 1
ATOM 778 C CA . GLU A 1 96 ? -16.519 -1.103 23.323 1.00 96.69 96 GLU A CA 1
ATOM 779 C C . GLU A 1 96 ? -15.844 -0.709 22.004 1.00 96.69 96 GLU A C 1
ATOM 781 O O . GLU A 1 96 ? -15.259 -1.559 21.329 1.00 96.69 96 GLU A O 1
ATOM 786 N N . ASN A 1 97 ? -15.837 0.587 21.675 1.00 96.38 97 ASN A N 1
ATOM 787 C CA . ASN A 1 97 ? -15.134 1.097 20.496 1.00 96.38 97 ASN A CA 1
ATOM 788 C C . ASN A 1 97 ? -13.631 0.801 20.568 1.00 96.38 97 ASN A C 1
ATOM 790 O O . ASN A 1 97 ? -13.040 0.335 19.595 1.00 96.38 97 ASN A O 1
ATOM 794 N N . HIS A 1 98 ? -13.008 1.024 21.727 1.00 96.62 98 HIS A N 1
ATOM 795 C CA . HIS A 1 98 ? -11.596 0.702 21.931 1.00 96.62 98 HIS A CA 1
ATOM 796 C C . HIS A 1 98 ? -11.313 -0.795 21.722 1.00 96.62 98 HIS A C 1
ATOM 798 O O . HIS A 1 98 ? -10.355 -1.160 21.041 1.00 96.62 98 HIS A O 1
ATOM 804 N N . PHE A 1 99 ? -12.167 -1.672 22.255 1.00 96.94 99 PHE A N 1
ATOM 805 C CA . PHE A 1 99 ? -12.045 -3.117 22.063 1.00 96.94 99 PHE A CA 1
ATOM 806 C C . PHE A 1 99 ? -12.175 -3.518 20.585 1.00 96.94 99 PHE A C 1
ATOM 808 O O . PHE A 1 99 ? -11.430 -4.375 20.106 1.00 96.94 99 PHE A O 1
ATOM 815 N N . TYR A 1 100 ? -13.070 -2.862 19.839 1.00 96.56 100 TYR A N 1
ATOM 816 C CA . TYR A 1 100 ? -13.196 -3.057 18.396 1.00 96.56 100 TYR A CA 1
ATOM 817 C C . TYR A 1 100 ? -11.896 -2.713 17.650 1.00 96.56 100 TYR A C 1
ATOM 819 O O . TYR A 1 100 ? -11.436 -3.518 16.836 1.00 96.56 100 TYR A O 1
ATOM 827 N N . PHE A 1 101 ? -11.262 -1.576 17.960 1.00 95.00 101 PHE A N 1
ATOM 828 C CA . PHE A 1 101 ? -9.979 -1.201 17.351 1.00 95.00 101 PHE A CA 1
ATOM 829 C C . PHE A 1 101 ? -8.858 -2.187 17.695 1.00 95.00 101 PHE A C 1
ATOM 831 O O . PHE A 1 101 ? -8.162 -2.645 16.789 1.00 95.00 101 PHE A O 1
ATOM 838 N N . MET A 1 102 ? -8.739 -2.598 18.961 1.00 95.25 102 MET A N 1
ATOM 839 C CA . MET A 1 102 ? -7.746 -3.603 19.370 1.00 95.25 102 MET A CA 1
ATOM 840 C C . MET A 1 102 ? -7.919 -4.927 18.618 1.00 95.25 102 MET A C 1
ATOM 842 O O . MET A 1 102 ? -6.943 -5.545 18.196 1.00 95.25 102 MET A O 1
ATOM 846 N N . LYS A 1 103 ? -9.166 -5.372 18.416 1.00 95.50 103 LYS A N 1
ATOM 847 C CA . LYS A 1 103 ? -9.454 -6.595 17.657 1.00 95.50 103 LYS A CA 1
ATOM 848 C C . LYS A 1 103 ? -8.956 -6.494 16.211 1.00 95.50 103 LYS A C 1
ATOM 850 O O . LYS A 1 103 ? -8.415 -7.470 15.690 1.00 95.50 103 LYS A O 1
ATOM 855 N N . GLN A 1 104 ? -9.130 -5.334 15.578 1.00 91.19 104 GLN A N 1
ATOM 856 C CA . GLN A 1 104 ? -8.631 -5.091 14.222 1.00 91.19 104 GLN A CA 1
ATOM 857 C C . GLN A 1 104 ? -7.102 -5.072 14.176 1.00 91.19 104 GLN A C 1
ATOM 859 O O . GLN A 1 104 ? -6.507 -5.698 13.302 1.00 91.19 104 GLN A O 1
ATOM 864 N N . GLU A 1 105 ? -6.458 -4.428 15.148 1.00 93.12 105 GLU A N 1
ATOM 865 C CA . GLU A 1 105 ? -4.997 -4.367 15.233 1.00 93.12 105 GLU A CA 1
ATOM 866 C C . GLU A 1 105 ? -4.365 -5.761 15.371 1.00 93.12 105 GLU A C 1
ATOM 868 O O . GLU A 1 105 ? -3.448 -6.098 14.622 1.00 93.12 105 GLU A O 1
ATOM 873 N N . ILE A 1 106 ? -4.922 -6.622 16.230 1.00 91.81 106 ILE A N 1
ATOM 874 C CA . ILE A 1 106 ? -4.479 -8.021 16.374 1.00 91.81 106 ILE A CA 1
ATOM 875 C C . ILE A 1 106 ? -4.638 -8.795 15.054 1.00 91.81 106 ILE A C 1
ATOM 877 O O . ILE A 1 106 ? -3.759 -9.574 14.676 1.00 91.81 106 ILE A O 1
ATOM 881 N N . SER A 1 107 ? -5.748 -8.592 14.334 1.00 92.38 107 SER A N 1
ATOM 882 C CA . SER A 1 107 ? -5.964 -9.227 13.027 1.00 92.38 107 SER A CA 1
ATOM 883 C C . SER A 1 107 ? -4.916 -8.781 12.003 1.00 92.38 107 SER A C 1
ATOM 885 O O . SER A 1 107 ? -4.367 -9.617 11.284 1.00 92.38 107 SER A O 1
ATOM 887 N N . ASN A 1 108 ? -4.596 -7.487 11.969 1.00 90.31 108 ASN A N 1
ATOM 888 C CA . ASN A 1 108 ? -3.588 -6.931 11.067 1.00 90.31 108 ASN A CA 1
ATOM 889 C C . ASN A 1 108 ? -2.188 -7.474 11.380 1.00 90.31 108 ASN A C 1
ATOM 891 O O . ASN A 1 108 ? -1.505 -7.949 10.475 1.00 90.31 108 ASN A O 1
ATOM 895 N N . GLN A 1 109 ? -1.798 -7.512 12.657 1.00 91.69 109 GLN A N 1
ATOM 896 C CA . GLN A 1 109 ? -0.524 -8.101 13.083 1.00 91.69 109 GLN A CA 1
ATOM 897 C C . GLN A 1 109 ? -0.407 -9.574 12.673 1.00 91.69 109 GLN A C 1
ATOM 899 O O . GLN A 1 109 ? 0.652 -10.022 12.231 1.00 91.69 109 GLN A O 1
ATOM 904 N N . LYS A 1 110 ? -1.503 -10.338 12.758 1.00 91.50 110 LYS A N 1
ATOM 905 C CA . LYS A 1 110 ? -1.527 -11.736 12.307 1.00 91.50 110 LYS A CA 1
ATOM 906 C C . LYS A 1 110 ? -1.289 -11.859 10.798 1.00 91.50 110 LYS A C 1
ATOM 908 O O . LYS A 1 110 ? -0.580 -12.770 10.372 1.00 91.50 110 LYS A O 1
ATOM 913 N N . ILE A 1 111 ? -1.850 -10.954 9.995 1.00 87.44 111 ILE A N 1
ATOM 914 C CA . ILE A 1 111 ? -1.614 -10.906 8.543 1.00 87.44 111 ILE A CA 1
ATOM 915 C C . ILE A 1 111 ? -0.149 -10.565 8.251 1.00 87.44 111 ILE A C 1
ATOM 917 O O . ILE A 1 111 ? 0.475 -11.231 7.426 1.00 87.44 111 ILE A O 1
ATOM 921 N N . GLU A 1 112 ? 0.427 -9.581 8.945 1.00 86.94 112 GLU A N 1
ATOM 922 C CA . GLU A 1 112 ? 1.841 -9.216 8.782 1.00 86.94 112 GLU A CA 1
ATOM 923 C C . GLU A 1 112 ? 2.778 -10.381 9.119 1.00 86.94 112 GLU A C 1
ATOM 925 O O . GLU A 1 112 ? 3.690 -10.684 8.348 1.00 86.94 112 GLU A O 1
ATOM 930 N N . GLN A 1 113 ? 2.515 -11.096 10.215 1.00 87.38 113 GLN A N 1
ATOM 931 C CA . GLN A 1 113 ? 3.260 -12.306 10.574 1.00 87.38 113 GLN A CA 1
ATOM 932 C C . GLN A 1 113 ? 3.145 -13.388 9.491 1.00 87.38 113 GLN A C 1
ATOM 934 O O . GLN A 1 113 ? 4.143 -14.011 9.128 1.00 87.38 113 GLN A O 1
ATOM 939 N N . GLN A 1 114 ? 1.953 -13.586 8.919 1.00 86.44 114 GLN A N 1
ATOM 940 C CA . GLN A 1 114 ? 1.759 -14.531 7.817 1.00 86.44 114 GLN A CA 1
ATOM 941 C C . GLN A 1 114 ? 2.495 -14.099 6.539 1.00 86.44 114 GLN A C 1
ATOM 943 O O . GLN A 1 114 ? 3.093 -14.934 5.861 1.00 86.44 114 GLN A O 1
ATOM 948 N N . LEU A 1 115 ? 2.540 -12.808 6.216 1.00 84.75 115 LEU A N 1
ATOM 949 C CA . LEU A 1 115 ? 3.326 -12.311 5.081 1.00 84.75 115 LEU A CA 1
ATOM 950 C C . LEU A 1 115 ? 4.835 -12.555 5.257 1.00 84.75 115 LEU A C 1
ATOM 952 O O . LEU A 1 115 ? 5.543 -12.738 4.265 1.00 84.75 115 LEU A O 1
ATOM 956 N N . GLN A 1 116 ? 5.322 -12.606 6.501 1.00 83.00 116 GLN A N 1
ATOM 957 C CA . GLN A 1 116 ? 6.721 -12.907 6.820 1.00 83.00 116 GLN A CA 1
ATOM 958 C C . GLN A 1 116 ? 7.072 -14.402 6.733 1.00 83.00 116 GLN A C 1
ATOM 960 O O . GLN A 1 116 ? 8.256 -14.740 6.667 1.00 83.00 116 GLN A O 1
ATOM 965 N N . THR A 1 117 ? 6.088 -15.309 6.692 1.00 91.69 117 THR A N 1
ATOM 966 C CA . THR A 1 117 ? 6.362 -16.751 6.581 1.00 91.69 117 THR A CA 1
ATOM 967 C C . THR A 1 117 ? 7.096 -17.084 5.280 1.00 91.69 117 THR A C 1
ATOM 969 O O . THR A 1 117 ? 6.694 -16.649 4.197 1.00 91.69 117 THR A O 1
ATOM 972 N N . LEU A 1 118 ? 8.132 -17.929 5.370 1.00 88.62 118 LEU A N 1
ATOM 973 C CA . LEU A 1 118 ? 8.967 -18.339 4.228 1.00 88.62 118 LEU A CA 1
ATOM 974 C C . LEU A 1 118 ? 8.142 -18.824 3.027 1.00 88.62 118 LEU A C 1
ATOM 976 O O . LEU A 1 118 ? 8.366 -18.367 1.913 1.00 88.62 118 LEU A O 1
ATOM 980 N N . GLN A 1 119 ? 7.122 -19.652 3.264 1.00 89.75 119 GLN A N 1
ATOM 981 C CA . GLN A 1 119 ? 6.261 -20.199 2.209 1.00 89.75 119 GLN A CA 1
ATOM 982 C C . GLN A 1 119 ? 5.512 -19.120 1.406 1.00 89.75 119 GLN A C 1
ATOM 984 O O . GLN A 1 119 ? 5.385 -19.221 0.186 1.00 89.75 119 GLN A O 1
ATOM 989 N N . ILE A 1 120 ? 4.993 -18.084 2.073 1.00 89.50 120 ILE A N 1
ATOM 990 C CA . ILE A 1 120 ? 4.272 -16.988 1.407 1.00 89.50 120 ILE A CA 1
ATOM 991 C C . ILE A 1 120 ? 5.263 -16.105 0.655 1.00 89.50 120 ILE A C 1
ATOM 993 O O . ILE A 1 120 ? 5.021 -15.752 -0.499 1.00 89.50 120 ILE A O 1
ATOM 997 N N . ARG A 1 121 ? 6.417 -15.821 1.262 1.00 90.00 121 ARG A N 1
ATOM 998 C CA . ARG A 1 121 ? 7.491 -15.058 0.623 1.00 90.00 121 ARG A CA 1
ATOM 999 C C . ARG A 1 121 ? 8.006 -15.732 -0.650 1.00 90.00 121 ARG A C 1
ATOM 1001 O O . ARG A 1 121 ? 8.195 -15.061 -1.662 1.00 90.00 121 ARG A O 1
ATOM 1008 N N . GLU A 1 122 ? 8.196 -17.047 -0.624 1.00 91.88 122 GLU A N 1
ATOM 1009 C CA . GLU A 1 122 ? 8.591 -17.839 -1.793 1.00 91.88 122 GLU A CA 1
ATOM 1010 C C . GLU A 1 122 ? 7.532 -17.789 -2.897 1.00 91.88 122 GLU A C 1
ATOM 1012 O O . GLU A 1 122 ? 7.876 -17.553 -4.056 1.00 91.88 122 GLU A O 1
ATOM 1017 N N . LYS A 1 123 ? 6.242 -17.912 -2.551 1.00 93.38 123 LYS A N 1
ATOM 1018 C CA . LYS A 1 123 ? 5.138 -17.751 -3.514 1.00 93.38 123 LYS A CA 1
ATOM 1019 C C . LYS A 1 123 ? 5.094 -16.348 -4.121 1.00 93.38 123 LYS A C 1
ATOM 1021 O O . LYS A 1 123 ? 4.925 -16.228 -5.332 1.00 93.38 123 LYS A O 1
ATOM 1026 N N . ILE A 1 124 ? 5.291 -15.299 -3.318 1.00 92.31 124 ILE A N 1
ATOM 1027 C CA . ILE A 1 124 ? 5.363 -13.908 -3.798 1.00 92.31 124 ILE A CA 1
ATOM 1028 C C . ILE A 1 124 ? 6.541 -13.739 -4.763 1.00 92.31 124 ILE A C 1
ATOM 1030 O O . ILE A 1 124 ? 6.376 -13.165 -5.837 1.00 92.31 124 ILE A O 1
ATOM 1034 N N . ASN A 1 125 ? 7.718 -14.264 -4.417 1.00 93.12 125 ASN A N 1
ATOM 1035 C CA . ASN A 1 125 ? 8.897 -14.198 -5.280 1.00 93.12 125 ASN A CA 1
ATOM 1036 C C . ASN A 1 125 ? 8.703 -14.992 -6.578 1.00 93.12 125 ASN A C 1
ATOM 1038 O O . ASN A 1 125 ? 9.072 -14.511 -7.647 1.00 93.12 125 ASN A O 1
ATOM 1042 N N . SER A 1 126 ? 8.089 -16.173 -6.504 1.00 94.75 126 SER A N 1
ATOM 1043 C CA . SER A 1 126 ? 7.735 -16.979 -7.674 1.00 94.75 126 SER A CA 1
ATOM 1044 C C . SER A 1 126 ? 6.775 -16.226 -8.596 1.00 94.75 126 SER A C 1
ATOM 1046 O O . SER A 1 126 ? 7.043 -16.108 -9.791 1.00 94.75 126 SER A O 1
ATOM 1048 N N . LEU A 1 127 ? 5.714 -15.628 -8.042 1.00 92.62 127 LEU A N 1
ATOM 1049 C CA . LEU A 1 127 ? 4.766 -14.809 -8.796 1.00 92.62 127 LEU A CA 1
ATOM 1050 C C . LEU A 1 127 ? 5.452 -13.595 -9.430 1.00 92.62 127 LEU A C 1
ATOM 1052 O O . LEU A 1 127 ? 5.261 -13.333 -10.614 1.00 92.62 127 LEU A O 1
ATOM 1056 N N . LYS A 1 128 ? 6.291 -12.885 -8.668 1.00 92.50 128 LYS A N 1
ATOM 1057 C CA . LYS A 1 128 ? 7.077 -11.751 -9.165 1.00 92.50 128 LYS A CA 1
ATOM 1058 C C . LYS A 1 128 ? 7.954 -12.166 -10.346 1.00 92.50 128 LYS A C 1
ATOM 1060 O O . LYS A 1 128 ? 7.943 -11.490 -11.369 1.00 92.50 128 LYS A O 1
ATOM 1065 N N . ASN A 1 129 ? 8.676 -13.276 -10.222 1.00 90.62 129 ASN A N 1
ATOM 1066 C CA . ASN A 1 129 ? 9.527 -13.790 -11.292 1.00 90.62 129 ASN A CA 1
ATOM 1067 C C . ASN A 1 129 ? 8.704 -14.229 -12.507 1.00 90.62 129 ASN A C 1
ATOM 1069 O O . ASN A 1 129 ? 9.124 -13.986 -13.630 1.00 90.62 129 ASN A O 1
ATOM 1073 N N . ASN A 1 130 ? 7.523 -14.815 -12.304 1.00 91.56 130 ASN A N 1
ATOM 1074 C CA . ASN A 1 130 ? 6.615 -15.187 -13.388 1.00 91.56 130 ASN A CA 1
ATOM 1075 C C . ASN A 1 130 ? 6.110 -13.947 -14.148 1.00 91.56 130 ASN A C 1
ATOM 1077 O O . ASN A 1 130 ? 6.206 -13.894 -15.369 1.00 91.56 130 ASN A O 1
ATOM 1081 N N . ILE A 1 131 ? 5.674 -12.903 -13.434 1.00 87.12 131 ILE A N 1
ATOM 1082 C CA . ILE A 1 131 ? 5.262 -11.631 -14.050 1.00 87.12 131 ILE A CA 1
ATOM 1083 C C . ILE A 1 131 ? 6.428 -11.000 -14.813 1.00 87.12 131 ILE A C 1
ATOM 1085 O O . ILE A 1 131 ? 6.250 -10.613 -15.963 1.00 87.12 131 ILE A O 1
ATOM 1089 N N . ILE A 1 132 ? 7.616 -10.917 -14.202 1.00 85.25 132 ILE A N 1
ATOM 1090 C CA . ILE A 1 132 ? 8.811 -10.376 -14.863 1.00 85.25 132 ILE A CA 1
ATOM 1091 C C . ILE A 1 132 ? 9.127 -11.184 -16.116 1.00 85.25 132 ILE A C 1
ATOM 1093 O O . ILE A 1 132 ? 9.330 -10.593 -17.165 1.00 85.25 132 ILE A O 1
ATOM 1097 N N . ASN A 1 133 ? 9.139 -12.513 -16.040 1.00 81.50 133 ASN A N 1
ATOM 1098 C CA . ASN A 1 133 ? 9.468 -13.350 -17.186 1.00 81.50 133 ASN A CA 1
ATOM 1099 C C . ASN A 1 133 ? 8.438 -13.203 -18.305 1.00 81.50 133 ASN A C 1
ATOM 1101 O O . ASN A 1 133 ? 8.850 -12.998 -19.437 1.00 81.50 133 ASN A O 1
ATOM 1105 N N . ASN A 1 134 ? 7.137 -13.211 -18.006 1.00 81.56 134 ASN A N 1
ATOM 1106 C CA . ASN A 1 134 ? 6.103 -13.015 -19.025 1.00 81.56 134 ASN A CA 1
ATOM 1107 C C . ASN A 1 134 ? 6.235 -11.630 -19.672 1.00 81.56 134 ASN A C 1
ATOM 1109 O O . ASN A 1 134 ? 6.365 -11.509 -20.886 1.00 81.56 134 ASN A O 1
ATOM 1113 N N . LEU A 1 135 ? 6.317 -10.577 -18.859 1.00 75.06 135 LEU A N 1
ATOM 1114 C CA . LEU A 1 135 ? 6.316 -9.201 -19.348 1.00 75.06 135 LEU A CA 1
ATOM 1115 C C . LE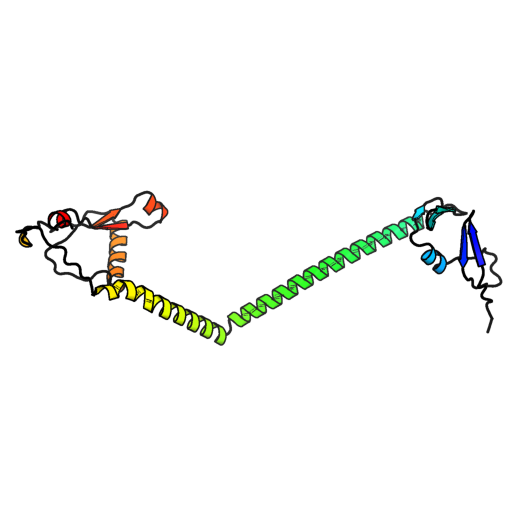U A 1 135 ? 7.639 -8.825 -20.036 1.00 75.06 135 LEU A C 1
ATOM 1117 O O . LEU A 1 135 ? 7.633 -8.116 -21.037 1.00 75.06 135 LEU A O 1
ATOM 1121 N N . CYS A 1 136 ? 8.780 -9.316 -19.548 1.00 61.38 136 CYS A N 1
ATOM 1122 C CA . CYS A 1 136 ? 10.086 -9.100 -20.170 1.00 61.38 136 CYS A CA 1
ATOM 1123 C C . CYS A 1 136 ? 10.350 -10.029 -21.359 1.00 61.38 136 CYS A C 1
ATOM 1125 O O . CYS A 1 136 ? 11.128 -9.632 -22.226 1.00 61.38 136 CYS A O 1
ATOM 1127 N N . SER A 1 137 ? 9.716 -11.205 -21.437 1.00 61.50 137 SER A N 1
ATOM 1128 C CA . SER A 1 137 ? 9.759 -12.037 -22.647 1.00 61.50 137 SER A CA 1
ATOM 1129 C C . SER A 1 137 ? 9.070 -11.345 -23.822 1.00 61.50 137 SER A C 1
ATOM 1131 O O . SER A 1 137 ? 9.602 -11.363 -24.928 1.00 61.50 137 SER A O 1
ATOM 1133 N N . ASP A 1 138 ? 7.980 -10.619 -23.559 1.00 56.66 138 ASP A N 1
ATOM 1134 C CA . ASP A 1 138 ? 7.288 -9.845 -24.586 1.00 56.66 138 ASP A CA 1
ATOM 1135 C C . ASP A 1 138 ? 7.965 -8.487 -24.843 1.00 56.66 138 ASP A C 1
ATOM 1137 O O . ASP A 1 138 ? 8.126 -8.085 -25.991 1.00 56.66 138 ASP A O 1
ATOM 1141 N N . LEU A 1 139 ? 8.409 -7.760 -23.808 1.00 56.69 139 LEU A N 1
ATOM 1142 C CA . LEU A 1 139 ? 8.806 -6.351 -23.960 1.00 56.69 139 LEU A CA 1
ATOM 1143 C C . LEU A 1 139 ? 10.264 -6.132 -24.394 1.00 56.69 139 LEU A C 1
ATOM 1145 O O . LEU A 1 139 ? 10.531 -5.226 -25.186 1.00 56.69 139 LEU A O 1
ATOM 1149 N N . LEU A 1 140 ? 11.221 -6.924 -23.892 1.00 51.00 140 LEU A N 1
ATOM 1150 C CA . LEU A 1 140 ? 12.626 -6.764 -24.301 1.00 51.00 140 LEU A CA 1
ATOM 1151 C C . LEU A 1 140 ? 12.846 -7.301 -25.713 1.00 51.00 140 LEU A C 1
ATOM 1153 O O . LEU A 1 140 ? 13.606 -6.718 -26.483 1.00 51.00 140 LEU A O 1
ATOM 1157 N N . ASP A 1 141 ? 12.141 -8.365 -26.070 1.00 49.84 141 ASP A N 1
ATOM 1158 C CA . ASP A 1 141 ? 12.306 -9.029 -27.352 1.00 49.84 141 ASP A CA 1
ATOM 1159 C C . ASP A 1 141 ? 11.403 -8.420 -28.445 1.00 49.84 141 ASP A C 1
ATOM 1161 O O . ASP A 1 141 ? 11.812 -8.400 -29.604 1.00 49.84 141 ASP A O 1
ATOM 1165 N N . ALA A 1 142 ? 10.258 -7.790 -28.137 1.00 51.16 142 ALA A N 1
ATOM 1166 C CA . ALA A 1 142 ? 9.423 -7.137 -29.164 1.00 51.16 142 ALA A CA 1
ATOM 1167 C C . ALA A 1 142 ? 10.124 -5.984 -29.906 1.00 51.16 142 ALA A C 1
ATOM 1169 O O . ALA A 1 142 ? 9.863 -5.763 -31.093 1.00 51.16 142 ALA A O 1
ATOM 1170 N N . PHE A 1 143 ? 11.035 -5.256 -29.249 1.00 50.94 143 PHE A N 1
ATOM 1171 C CA . PHE A 1 143 ? 11.780 -4.175 -29.907 1.00 50.94 143 PHE A CA 1
ATOM 1172 C C . PHE A 1 143 ? 12.993 -4.693 -30.700 1.00 50.94 143 PHE A C 1
ATOM 1174 O O . PHE A 1 143 ? 13.354 -4.105 -31.720 1.00 50.94 143 PHE A O 1
ATOM 1181 N N . TRP A 1 144 ? 13.600 -5.815 -30.285 1.00 50.69 144 TRP A N 1
ATOM 1182 C CA . TRP A 1 144 ? 14.814 -6.371 -30.906 1.00 50.69 144 TRP A CA 1
ATOM 1183 C C . TRP A 1 144 ? 14.567 -7.531 -31.886 1.00 50.69 144 TRP A C 1
ATOM 1185 O O . TRP A 1 144 ? 15.378 -7.714 -32.797 1.00 50.69 144 TRP A O 1
ATOM 1195 N N . HIS A 1 145 ? 13.428 -8.231 -31.833 1.00 50.28 145 HIS A N 1
ATOM 1196 C CA . HIS A 1 145 ? 12.958 -9.113 -32.921 1.00 50.28 145 HIS A CA 1
ATOM 1197 C C . HIS A 1 145 ? 12.664 -8.331 -34.214 1.00 50.28 145 HIS A C 1
ATOM 1199 O O . HIS A 1 145 ? 12.646 -8.901 -35.306 1.00 5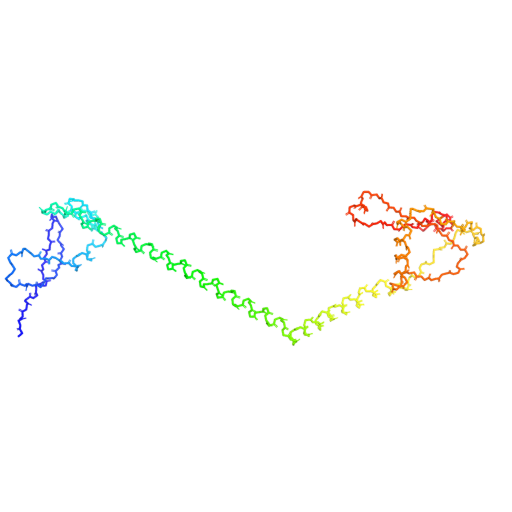0.28 145 HIS A O 1
ATOM 1205 N N . LYS A 1 146 ? 12.582 -6.993 -34.136 1.00 49.53 146 LYS A N 1
ATOM 1206 C CA . LYS A 1 146 ? 12.656 -6.078 -35.289 1.00 49.53 146 LYS A CA 1
ATOM 1207 C C . LYS A 1 146 ? 14.054 -5.942 -35.913 1.00 49.53 146 LYS A C 1
ATOM 1209 O O . LYS A 1 146 ? 14.215 -5.156 -36.844 1.00 49.53 146 LYS A O 1
ATOM 1214 N N . LYS A 1 147 ? 15.051 -6.757 -35.539 1.00 47.50 147 LYS A N 1
ATOM 1215 C CA . LYS A 1 147 ? 16.274 -6.938 -36.353 1.00 47.50 147 LYS A CA 1
ATOM 1216 C C . LYS A 1 147 ? 16.006 -7.441 -37.782 1.00 47.50 147 LYS A C 1
ATOM 1218 O O . LYS A 1 147 ? 16.921 -7.430 -38.597 1.00 47.50 147 LYS A O 1
ATOM 1223 N N . ARG A 1 148 ? 14.764 -7.804 -38.128 1.00 49.16 148 ARG A N 1
ATOM 1224 C CA . ARG A 1 148 ? 14.326 -7.989 -39.525 1.00 49.16 148 ARG A CA 1
ATOM 1225 C C . ARG A 1 148 ? 14.263 -6.693 -40.347 1.00 49.16 148 ARG A C 1
ATOM 1227 O O . ARG A 1 148 ? 14.113 -6.771 -41.560 1.00 49.16 148 ARG A O 1
ATOM 1234 N N . HIS A 1 149 ? 14.423 -5.523 -39.727 1.00 52.41 149 HIS A N 1
ATOM 1235 C CA . HIS A 1 149 ? 14.458 -4.230 -40.413 1.00 52.41 149 HIS A CA 1
ATOM 1236 C C . HIS A 1 149 ? 15.726 -3.459 -40.037 1.00 52.41 149 HIS A C 1
ATOM 1238 O O . HIS A 1 149 ? 15.666 -2.364 -39.481 1.00 52.41 149 HIS A O 1
ATOM 1244 N N . MET A 1 150 ? 16.902 -4.030 -40.309 1.00 51.59 150 MET A N 1
ATOM 1245 C CA . MET A 1 150 ? 18.109 -3.209 -40.398 1.00 51.59 150 MET A CA 1
ATOM 1246 C C . MET A 1 150 ? 17.939 -2.299 -41.617 1.00 51.59 150 MET A C 1
ATOM 1248 O O . MET A 1 150 ? 18.148 -2.723 -42.749 1.00 51.59 150 MET A O 1
ATOM 1252 N N . VAL A 1 151 ? 17.469 -1.075 -41.387 1.00 56.03 151 VAL A N 1
ATOM 1253 C CA . VAL A 1 151 ? 17.298 -0.085 -42.450 1.00 56.03 151 VAL A CA 1
ATOM 1254 C C . VAL A 1 151 ? 18.683 0.432 -42.814 1.00 56.03 151 VAL A C 1
ATOM 1256 O O . VAL A 1 151 ? 19.300 1.173 -42.050 1.00 56.03 151 VAL A O 1
ATOM 1259 N N . SER A 1 152 ? 19.198 0.011 -43.967 1.00 62.44 152 SER A N 1
ATOM 1260 C CA . SER A 1 152 ? 20.310 0.703 -44.609 1.00 62.44 152 SER A CA 1
ATOM 1261 C C . SER A 1 152 ? 19.768 2.013 -45.169 1.00 62.44 152 SER A C 1
ATOM 1263 O O . SER A 1 152 ? 18.977 1.999 -46.112 1.00 62.44 152 SER A O 1
ATOM 1265 N N . ILE A 1 153 ? 20.157 3.134 -44.571 1.00 68.56 153 ILE A N 1
ATOM 1266 C CA . ILE A 1 153 ? 19.850 4.447 -45.133 1.00 68.56 153 ILE A CA 1
ATOM 1267 C C . ILE A 1 153 ? 20.780 4.629 -46.340 1.00 68.56 153 ILE A C 1
ATOM 1269 O O . ILE A 1 153 ? 21.996 4.515 -46.162 1.00 68.56 153 ILE A O 1
ATOM 1273 N N . PRO A 1 154 ? 20.251 4.837 -47.558 1.00 75.50 154 PRO A N 1
ATOM 1274 C CA . PRO A 1 154 ? 21.094 5.030 -48.726 1.00 75.50 154 PRO A CA 1
ATOM 1275 C C . PRO A 1 154 ? 21.913 6.316 -48.580 1.00 75.50 154 PRO A C 1
ATOM 1277 O O . PRO A 1 154 ? 21.452 7.320 -48.034 1.00 75.50 154 PRO A O 1
ATOM 1280 N N . TYR A 1 155 ? 23.148 6.275 -49.065 1.00 73.44 155 TYR A N 1
ATOM 1281 C CA . TYR A 1 155 ? 23.966 7.473 -49.212 1.00 73.44 155 TYR A CA 1
ATOM 1282 C C . TYR A 1 155 ? 23.500 8.286 -50.420 1.00 73.44 155 TYR A C 1
ATOM 1284 O O . TYR A 1 155 ? 22.889 7.744 -51.345 1.00 73.44 155 TYR A O 1
ATOM 1292 N N . GLU A 1 156 ? 23.829 9.577 -50.445 1.00 75.56 156 GLU A N 1
ATOM 1293 C CA . GLU A 1 156 ? 23.628 10.378 -51.652 1.00 75.56 156 GLU A CA 1
ATOM 1294 C C . GLU A 1 156 ? 24.348 9.765 -52.868 1.00 75.56 156 GLU A C 1
ATOM 1296 O O . GLU A 1 156 ? 25.397 9.119 -52.764 1.00 75.56 156 GLU A O 1
ATOM 1301 N N . LYS A 1 157 ? 23.771 9.952 -54.060 1.00 71.69 157 LYS A N 1
ATOM 1302 C CA . LYS A 1 157 ? 24.321 9.404 -55.306 1.00 71.69 157 LYS A CA 1
ATOM 1303 C C . LYS A 1 157 ? 25.746 9.943 -55.513 1.00 71.69 157 LYS A C 1
ATOM 1305 O O . LYS A 1 157 ? 25.944 11.151 -55.495 1.00 71.69 157 LYS A O 1
ATOM 1310 N N . TYR A 1 158 ? 26.708 9.041 -55.743 1.00 72.94 158 TYR A N 1
ATOM 1311 C CA . TYR A 1 158 ? 28.155 9.316 -55.886 1.00 72.94 158 TYR A CA 1
ATOM 1312 C C . TYR A 1 158 ? 28.914 9.657 -54.596 1.00 72.94 158 TYR A C 1
ATOM 1314 O O . TYR A 1 158 ? 30.066 10.089 -54.648 1.00 72.94 158 TYR A O 1
ATOM 1322 N N . PHE A 1 159 ? 28.304 9.440 -53.436 1.00 71.12 159 PHE A N 1
ATOM 1323 C CA . PHE A 1 159 ? 28.982 9.609 -52.166 1.00 71.12 159 PHE A CA 1
ATOM 1324 C C . PHE A 1 159 ? 30.001 8.491 -51.894 1.00 71.12 159 PHE A C 1
ATOM 1326 O O . PHE A 1 159 ? 29.697 7.306 -52.027 1.00 71.12 159 PHE A O 1
ATOM 1333 N N . THR A 1 160 ? 31.194 8.878 -51.437 1.00 67.75 160 THR A N 1
ATOM 1334 C CA . THR A 1 160 ? 32.242 7.955 -50.989 1.00 67.75 160 THR A CA 1
ATOM 1335 C C . THR A 1 160 ? 32.490 8.161 -49.502 1.00 67.75 160 THR A C 1
ATOM 1337 O O . THR A 1 160 ? 32.729 9.279 -49.051 1.00 67.75 160 THR A O 1
ATOM 1340 N N . GLU A 1 161 ? 32.527 7.066 -48.748 1.00 64.44 161 GLU A N 1
ATOM 1341 C CA . GLU A 1 161 ? 32.808 7.007 -47.306 1.00 64.44 161 GLU A CA 1
ATOM 1342 C C . GLU A 1 161 ? 34.071 7.771 -46.850 1.00 64.44 161 GLU A C 1
ATOM 1344 O O . GLU A 1 161 ? 34.168 8.208 -45.700 1.00 64.44 161 GLU A O 1
ATOM 1349 N N . GLN A 1 162 ? 35.031 7.955 -47.760 1.00 65.00 162 GLN A N 1
ATOM 1350 C CA . GLN A 1 162 ? 36.286 8.685 -47.553 1.00 65.00 162 GLN A CA 1
ATOM 1351 C C . GLN A 1 162 ? 36.110 10.213 -47.514 1.00 65.00 162 GLN A C 1
ATOM 1353 O O . GLN A 1 162 ? 36.974 10.910 -46.986 1.00 65.00 162 GLN A O 1
ATOM 1358 N N . ASN A 1 163 ? 34.996 10.737 -48.034 1.00 63.53 163 ASN A N 1
ATOM 1359 C CA . ASN A 1 163 ? 34.744 12.176 -48.147 1.00 63.53 163 ASN A CA 1
ATOM 1360 C C . ASN A 1 163 ? 34.150 12.783 -46.863 1.00 63.53 163 ASN A C 1
ATOM 1362 O O . ASN A 1 163 ? 34.045 14.006 -46.755 1.00 63.53 163 ASN A O 1
ATOM 1366 N N . ILE A 1 164 ? 33.778 11.964 -45.868 1.00 62.84 164 ILE A N 1
ATOM 1367 C CA . ILE A 1 164 ? 33.294 12.476 -44.582 1.00 62.84 164 ILE A CA 1
ATOM 1368 C C . ILE A 1 164 ? 34.476 12.863 -43.698 1.00 62.84 164 ILE A C 1
ATOM 1370 O O . ILE A 1 164 ? 35.166 12.017 -43.128 1.00 62.84 164 ILE A O 1
ATOM 1374 N N . LEU A 1 165 ? 34.652 14.164 -43.488 1.00 56.56 165 LEU A N 1
ATOM 1375 C CA . LEU A 1 165 ? 35.561 14.740 -42.490 1.00 56.56 165 LEU A CA 1
ATOM 1376 C C . LEU A 1 165 ? 35.051 14.530 -41.045 1.00 56.56 165 LEU A C 1
ATOM 1378 O O . LEU A 1 165 ? 35.062 15.441 -40.224 1.00 56.56 165 LEU A O 1
ATOM 1382 N N . THR A 1 166 ? 34.579 13.339 -40.679 1.00 61.56 166 THR A N 1
ATOM 1383 C CA . THR A 1 166 ? 34.052 13.053 -39.331 1.00 61.56 166 THR A CA 1
ATOM 1384 C C . THR A 1 166 ? 35.082 12.351 -38.464 1.00 61.56 166 THR A C 1
ATOM 1386 O O . THR A 1 166 ? 34.861 11.246 -37.984 1.00 61.56 166 THR A O 1
ATOM 1389 N N . LYS A 1 167 ? 36.212 13.016 -38.217 1.00 65.50 167 LYS A N 1
ATOM 1390 C CA . LYS A 1 167 ? 36.960 12.822 -36.965 1.00 65.50 167 LYS A CA 1
ATOM 1391 C C . LYS A 1 167 ? 36.586 13.960 -36.029 1.00 65.50 167 LYS A C 1
ATOM 1393 O O . LYS A 1 167 ? 37.402 14.835 -35.733 1.00 65.50 167 LYS A O 1
ATOM 1398 N N . ALA A 1 168 ? 35.314 13.996 -35.632 1.00 71.25 168 ALA A N 1
ATOM 1399 C CA . ALA A 1 168 ? 34.840 15.011 -34.709 1.00 71.25 168 ALA A CA 1
ATOM 1400 C C . ALA A 1 168 ? 35.600 14.855 -33.388 1.00 71.25 168 ALA A C 1
ATOM 1402 O O . ALA A 1 168 ? 35.604 13.777 -32.782 1.00 71.25 168 ALA A O 1
ATOM 1403 N N . ARG A 1 169 ? 36.274 15.927 -32.962 1.00 75.25 169 ARG A N 1
ATOM 1404 C CA . ARG A 1 169 ? 36.891 15.975 -31.638 1.00 75.25 169 ARG A CA 1
ATOM 1405 C C . ARG A 1 169 ? 35.778 15.987 -30.584 1.00 75.25 169 ARG A C 1
ATOM 1407 O O . ARG A 1 169 ? 34.754 16.636 -30.813 1.00 75.25 169 ARG A O 1
ATOM 1414 N N . PRO A 1 170 ? 35.955 15.301 -29.442 1.00 76.81 170 PRO A N 1
ATOM 1415 C CA . PRO A 1 170 ? 35.020 15.414 -28.331 1.00 76.81 170 PRO A CA 1
ATOM 1416 C C . PRO A 1 170 ? 34.848 16.881 -27.928 1.00 76.81 170 PRO A C 1
ATOM 1418 O O . PRO A 1 170 ? 35.830 17.621 -27.834 1.00 76.81 170 PRO A O 1
ATOM 1421 N N . ILE A 1 171 ? 33.605 17.299 -27.701 1.00 81.69 171 ILE A N 1
ATOM 1422 C CA . ILE A 1 171 ? 33.309 18.642 -27.199 1.00 81.69 171 ILE A CA 1
ATOM 1423 C C . ILE A 1 171 ? 33.793 18.719 -25.747 1.00 81.69 171 ILE A C 1
ATOM 1425 O O . ILE A 1 171 ? 33.588 17.784 -24.970 1.00 8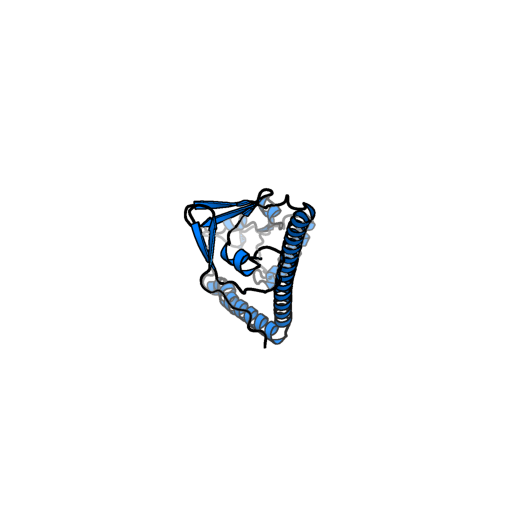1.69 171 ILE A O 1
ATOM 1429 N N . GLN A 1 172 ? 34.458 19.819 -25.383 1.00 78.94 172 GLN A N 1
ATOM 1430 C CA . GLN A 1 172 ? 34.870 20.048 -24.000 1.00 78.94 172 GLN A CA 1
ATOM 1431 C C . GLN A 1 172 ? 33.632 20.212 -23.112 1.00 78.94 172 GLN A C 1
ATOM 1433 O O . GLN A 1 172 ? 32.731 20.988 -23.421 1.00 78.94 172 GLN A O 1
ATOM 1438 N N . MET A 1 173 ? 33.594 19.471 -22.008 1.00 85.00 173 MET A N 1
ATOM 1439 C CA . MET A 1 173 ? 32.514 19.505 -21.024 1.00 85.00 173 MET A CA 1
ATOM 1440 C C . MET A 1 173 ? 33.095 19.743 -19.633 1.00 85.00 173 MET A C 1
ATOM 1442 O O . MET A 1 173 ? 34.251 19.410 -19.369 1.00 85.00 173 MET A O 1
ATOM 1446 N N . THR A 1 174 ? 32.275 20.272 -18.724 1.00 87.56 174 THR A N 1
ATOM 1447 C CA . THR A 1 174 ? 32.635 20.425 -17.311 1.00 87.56 174 THR A CA 1
ATOM 1448 C C . THR A 1 174 ? 33.044 19.080 -16.701 1.00 87.56 174 THR A C 1
ATOM 1450 O O . THR A 1 174 ? 32.581 18.012 -17.120 1.00 87.56 174 THR A O 1
ATOM 1453 N N . TYR A 1 175 ? 33.902 19.127 -15.684 1.00 87.88 175 TYR A N 1
ATOM 1454 C CA . TYR A 1 175 ? 34.391 17.945 -14.975 1.00 87.88 175 TYR A CA 1
ATOM 1455 C C . TYR A 1 175 ? 33.257 17.021 -14.490 1.00 87.88 175 TYR A C 1
ATOM 1457 O O . TYR A 1 175 ? 33.296 15.817 -14.749 1.00 87.88 175 TYR A O 1
ATOM 1465 N N . GLU A 1 176 ? 32.204 17.586 -13.892 1.00 86.31 176 GLU A N 1
ATOM 1466 C CA . GLU A 1 176 ? 31.048 16.823 -13.393 1.00 86.31 176 GLU A CA 1
ATOM 1467 C C . GLU A 1 176 ? 30.327 16.040 -14.501 1.00 86.31 176 GLU A C 1
ATOM 1469 O O . GLU A 1 176 ? 30.083 14.839 -14.374 1.00 86.31 176 GLU A O 1
ATOM 1474 N N . LEU A 1 177 ? 30.071 16.684 -15.644 1.00 85.75 177 LEU A N 1
ATOM 1475 C CA . LEU A 1 177 ? 29.445 16.041 -16.804 1.00 85.75 177 LEU A CA 1
ATOM 1476 C C . LEU A 1 177 ? 30.343 14.957 -17.405 1.00 85.75 177 LEU A C 1
ATOM 1478 O O . LEU A 1 177 ? 29.858 13.919 -17.846 1.00 85.75 177 LEU A O 1
ATOM 1482 N N . THR A 1 178 ? 31.661 15.156 -17.384 1.00 85.94 178 THR A N 1
ATOM 1483 C CA . THR A 1 178 ? 32.623 14.151 -17.857 1.00 85.94 178 THR A CA 1
ATOM 1484 C C . THR A 1 178 ? 32.608 12.906 -16.969 1.00 85.94 178 THR A C 1
ATOM 1486 O O . THR A 1 178 ? 32.646 11.781 -17.475 1.00 85.94 178 THR A O 1
ATOM 1489 N N . LYS A 1 179 ? 32.518 13.088 -15.647 1.00 87.81 179 LYS A N 1
ATOM 1490 C CA . LYS A 1 179 ? 32.396 11.987 -14.683 1.00 87.81 179 LYS A CA 1
ATOM 1491 C C . LYS A 1 179 ? 31.082 11.227 -14.874 1.00 87.81 179 LYS A C 1
ATOM 1493 O O . LYS A 1 179 ? 31.108 9.997 -14.944 1.00 87.81 179 LYS A O 1
ATOM 1498 N N . HIS A 1 180 ? 29.970 11.949 -15.027 1.00 87.44 180 HIS A N 1
ATOM 1499 C CA . HIS A 1 180 ? 28.664 11.364 -15.340 1.00 87.44 180 HIS A CA 1
ATOM 1500 C C . HIS A 1 180 ? 28.711 10.551 -16.642 1.00 87.44 180 HIS A C 1
ATOM 1502 O O . HIS A 1 180 ? 28.351 9.376 -16.656 1.00 87.44 180 HIS A O 1
ATOM 1508 N N . CYS A 1 181 ? 29.275 11.136 -17.703 1.00 87.38 181 CYS A N 1
ATOM 1509 C CA . CYS A 1 181 ? 29.424 10.498 -19.008 1.00 87.38 181 CYS A CA 1
ATOM 1510 C C . CYS A 1 181 ? 30.161 9.163 -18.936 1.00 87.38 181 CYS A C 1
ATOM 1512 O O . CYS A 1 181 ? 29.692 8.169 -19.480 1.00 87.38 181 CYS A O 1
ATOM 1514 N N . LYS A 1 182 ? 31.292 9.107 -18.225 1.00 88.56 182 LYS A N 1
ATOM 1515 C CA . LYS A 1 182 ? 32.057 7.860 -18.078 1.00 88.56 182 LYS A CA 1
ATOM 1516 C C . LYS A 1 182 ? 31.239 6.755 -17.412 1.00 88.56 182 LYS A C 1
ATOM 1518 O O . LYS A 1 182 ? 31.340 5.604 -17.826 1.00 88.56 182 LYS A O 1
ATOM 1523 N N . LYS A 1 183 ? 30.434 7.101 -16.403 1.00 89.62 183 LYS A N 1
ATOM 1524 C CA . LYS A 1 183 ? 29.570 6.141 -15.708 1.00 89.62 183 LYS A CA 1
ATOM 1525 C C . LYS A 1 183 ? 28.460 5.631 -16.628 1.00 89.62 183 LYS A C 1
ATOM 1527 O O . LYS A 1 183 ? 28.279 4.425 -16.744 1.00 89.62 183 LYS A O 1
ATOM 1532 N N . GLU A 1 184 ? 27.780 6.533 -17.329 1.00 87.44 184 GLU A N 1
ATOM 1533 C CA . GLU A 1 184 ? 26.682 6.179 -18.231 1.00 87.44 184 GLU A CA 1
ATOM 1534 C C . GLU A 1 184 ? 27.168 5.332 -19.421 1.00 87.44 184 GLU A C 1
ATOM 1536 O O . GLU A 1 184 ? 26.618 4.264 -19.687 1.00 87.44 184 GLU A O 1
ATOM 1541 N N . ILE A 1 185 ? 28.272 5.724 -20.070 1.00 88.62 185 ILE A N 1
ATOM 1542 C CA . ILE A 1 185 ? 28.885 4.955 -21.166 1.00 88.62 185 ILE A CA 1
ATOM 1543 C C . ILE A 1 185 ? 29.350 3.567 -20.705 1.00 88.62 185 ILE A C 1
ATOM 1545 O O . ILE A 1 185 ? 29.311 2.635 -21.501 1.00 88.62 185 ILE A O 1
ATOM 1549 N N . HIS A 1 186 ? 29.756 3.391 -19.445 1.00 89.44 186 HIS A N 1
ATOM 1550 C CA . HIS A 1 186 ? 30.110 2.072 -18.910 1.00 89.44 186 HIS A CA 1
ATOM 1551 C C . HIS A 1 186 ? 28.884 1.150 -18.747 1.00 89.44 186 HIS A C 1
ATOM 1553 O O . HIS A 1 186 ? 29.002 -0.069 -18.863 1.00 89.44 186 HIS A O 1
ATOM 1559 N N . GLU A 1 187 ? 27.691 1.701 -18.512 1.00 88.69 187 GLU A N 1
ATOM 1560 C CA . GLU A 1 187 ? 26.458 0.918 -18.352 1.00 88.69 187 GLU A CA 1
ATOM 1561 C C . GLU A 1 187 ? 25.804 0.519 -19.687 1.00 88.69 187 GLU A C 1
ATOM 1563 O O . GLU A 1 187 ? 25.172 -0.538 -19.778 1.00 88.69 187 GLU A O 1
ATOM 1568 N N . LEU A 1 188 ? 25.937 1.339 -20.734 1.00 86.44 188 LEU A N 1
ATOM 1569 C CA . LEU A 1 188 ? 25.283 1.110 -22.033 1.00 86.44 188 LEU A CA 1
ATOM 1570 C C . LEU A 1 188 ? 25.682 -0.208 -22.744 1.00 86.44 188 LEU A C 1
ATOM 1572 O O . LEU A 1 188 ? 24.796 -0.827 -23.345 1.00 86.44 188 LEU A O 1
ATOM 1576 N N . PRO A 1 189 ? 26.942 -0.693 -22.679 1.00 87.06 189 PRO A N 1
ATOM 1577 C CA . PRO A 1 189 ? 27.325 -2.007 -23.195 1.00 87.06 189 PRO A CA 1
ATOM 1578 C C . PRO A 1 189 ? 26.593 -3.155 -22.495 1.00 87.06 189 PRO A C 1
ATOM 1580 O O . PRO A 1 189 ? 26.130 -4.079 -23.162 1.00 87.06 189 PRO A O 1
ATOM 1583 N N . ASN A 1 190 ? 26.406 -3.071 -21.171 1.00 83.38 190 ASN A N 1
ATOM 1584 C CA . ASN A 1 190 ? 25.681 -4.088 -20.398 1.00 83.38 190 ASN A CA 1
ATOM 1585 C C . ASN A 1 190 ? 24.205 -4.152 -20.806 1.00 83.38 190 ASN A C 1
ATOM 1587 O O . ASN A 1 190 ? 23.618 -5.230 -20.879 1.00 83.38 190 ASN A O 1
ATOM 1591 N N . LYS A 1 191 ? 23.623 -2.996 -21.150 1.00 82.25 191 LYS A N 1
ATOM 1592 C CA . LYS A 1 191 ? 22.263 -2.879 -21.700 1.00 82.25 191 LYS A CA 1
ATOM 1593 C C . LYS A 1 191 ? 22.170 -3.290 -23.180 1.00 82.25 191 LYS A C 1
ATOM 1595 O O . LYS A 1 191 ? 21.086 -3.230 -23.750 1.00 82.25 191 LYS A O 1
ATOM 1600 N N . LYS A 1 192 ? 23.282 -3.697 -23.811 1.00 80.06 192 LYS A N 1
ATOM 1601 C CA . LYS A 1 192 ? 23.394 -4.048 -25.242 1.00 80.06 192 LYS A CA 1
ATOM 1602 C C . LYS A 1 192 ? 22.947 -2.928 -26.200 1.00 80.06 192 LYS A C 1
ATOM 1604 O O . LYS A 1 192 ? 22.583 -3.208 -27.339 1.00 80.06 192 LYS A O 1
ATOM 1609 N N . LEU A 1 193 ? 23.000 -1.666 -25.758 1.00 79.00 193 LEU A N 1
ATOM 1610 C CA . LEU A 1 193 ? 22.599 -0.499 -26.559 1.00 79.00 193 LEU A CA 1
ATOM 1611 C C . LEU A 1 193 ? 23.727 0.012 -27.463 1.00 79.00 193 LEU A C 1
ATOM 1613 O O . LEU A 1 193 ? 23.464 0.548 -28.537 1.00 79.00 193 LEU A O 1
ATOM 1617 N N . ILE A 1 194 ? 24.982 -0.167 -27.044 1.00 85.88 194 ILE A N 1
ATOM 1618 C CA . ILE A 1 194 ? 26.174 0.218 -27.810 1.00 85.88 194 ILE A CA 1
ATOM 1619 C C . ILE A 1 194 ? 27.194 -0.922 -27.834 1.00 85.88 194 ILE A C 1
ATOM 1621 O O . ILE A 1 194 ? 27.163 -1.826 -27.000 1.00 85.88 194 ILE A O 1
ATOM 1625 N N . ARG A 1 195 ? 28.136 -0.854 -28.777 1.00 85.69 195 ARG A N 1
ATOM 1626 C CA . ARG A 1 195 ? 29.291 -1.756 -28.864 1.00 85.69 195 ARG A CA 1
ATOM 1627 C C . ARG A 1 195 ? 30.541 -0.978 -29.243 1.00 85.69 195 ARG A C 1
ATOM 1629 O O . ARG A 1 195 ? 30.449 0.051 -29.911 1.00 85.69 195 ARG A O 1
ATOM 1636 N N . HIS A 1 196 ? 31.705 -1.505 -28.878 1.00 86.56 196 HIS A N 1
ATOM 1637 C CA . HIS A 1 196 ? 32.965 -0.976 -29.387 1.00 86.56 196 HIS A CA 1
ATOM 1638 C C . HIS A 1 196 ? 32.993 -1.062 -30.916 1.00 86.56 196 HIS A C 1
ATOM 1640 O O . HIS A 1 196 ? 32.623 -2.077 -31.508 1.00 86.56 196 HIS A O 1
ATOM 1646 N N . SER A 1 197 ? 33.425 0.025 -31.547 1.00 83.00 197 SER A N 1
ATOM 1647 C CA . SER A 1 197 ? 33.516 0.161 -32.996 1.00 83.00 197 SER A CA 1
ATOM 1648 C C . SER A 1 197 ? 34.917 0.627 -33.371 1.00 83.00 197 SER A C 1
ATOM 1650 O O . SER A 1 197 ? 35.517 1.426 -32.656 1.00 83.00 197 SER A O 1
ATOM 1652 N N . LYS A 1 198 ? 35.425 0.129 -34.501 1.00 82.00 198 LYS A N 1
ATOM 1653 C CA . LYS A 1 198 ? 36.658 0.607 -35.150 1.00 82.00 198 LYS A CA 1
ATOM 1654 C C . LYS A 1 198 ? 36.346 1.506 -36.354 1.00 82.00 198 LYS A C 1
ATOM 1656 O O . LYS A 1 198 ? 37.169 1.629 -37.254 1.00 82.00 198 LYS A O 1
ATOM 1661 N N . SER A 1 199 ? 35.135 2.068 -36.393 1.00 77.56 199 SER A N 1
ATOM 1662 C CA . SER A 1 199 ? 34.690 2.941 -37.478 1.00 77.56 199 SER A CA 1
ATOM 1663 C C . SER A 1 199 ? 35.668 4.106 -37.673 1.00 77.56 199 SER A C 1
ATOM 1665 O O . SER A 1 199 ? 36.098 4.702 -36.681 1.00 77.56 199 SER A O 1
ATOM 1667 N N . PRO A 1 200 ? 35.994 4.472 -38.926 1.00 72.38 200 PRO A N 1
ATOM 1668 C CA . PRO A 1 200 ? 36.770 5.674 -39.214 1.00 72.38 200 PRO A CA 1
ATOM 1669 C C . PRO A 1 200 ? 35.995 6.967 -38.902 1.00 72.38 200 PRO A C 1
ATOM 1671 O O . PRO A 1 200 ? 36.584 8.048 -38.944 1.00 72.38 200 PRO A O 1
ATOM 1674 N N . TRP A 1 201 ? 34.699 6.864 -38.579 1.00 77.69 201 TRP A N 1
ATOM 1675 C CA . TRP A 1 201 ? 33.811 7.991 -38.315 1.00 77.69 201 TRP A CA 1
ATOM 1676 C C . TRP A 1 201 ? 33.481 8.156 -36.831 1.00 77.69 201 TRP A C 1
ATOM 1678 O O . TRP A 1 201 ? 33.139 7.193 -36.139 1.00 77.69 201 TRP A O 1
ATOM 1688 N N . SER A 1 202 ? 33.489 9.407 -36.373 1.00 82.19 202 SER A N 1
ATOM 1689 C CA . SER A 1 202 ? 33.027 9.825 -35.054 1.00 82.19 202 SER A CA 1
ATOM 1690 C C . SER A 1 202 ? 32.126 11.058 -35.136 1.00 82.19 202 SER A C 1
ATOM 1692 O O . SER A 1 202 ? 32.409 12.025 -35.848 1.00 82.19 202 SER A O 1
ATOM 1694 N N . CYS A 1 203 ? 31.053 11.040 -34.347 1.00 84.88 203 CYS A N 1
ATOM 1695 C CA . CYS A 1 203 ? 30.225 12.207 -34.064 1.00 84.88 203 CYS A CA 1
ATOM 1696 C C . CYS A 1 203 ? 30.584 12.764 -32.687 1.00 84.88 203 CYS A C 1
ATOM 1698 O O . CYS A 1 203 ? 30.903 12.013 -31.764 1.00 84.88 203 CYS A O 1
ATOM 1700 N N . ALA A 1 204 ? 30.501 14.083 -32.535 1.00 86.12 204 ALA A N 1
ATOM 1701 C CA . ALA A 1 204 ? 30.603 14.694 -31.221 1.00 86.12 204 ALA A CA 1
ATOM 1702 C C . ALA A 1 204 ? 29.315 14.445 -30.425 1.00 86.12 204 ALA A C 1
ATOM 1704 O O . ALA A 1 204 ? 28.215 14.518 -30.975 1.00 86.12 204 ALA A O 1
ATOM 1705 N N . ALA A 1 205 ? 29.456 14.195 -29.127 1.00 87.44 205 ALA A N 1
ATOM 1706 C CA . ALA A 1 205 ? 28.344 14.114 -28.192 1.00 87.44 205 ALA A CA 1
ATOM 1707 C C . ALA A 1 205 ? 28.515 15.162 -27.089 1.00 87.44 205 ALA A C 1
ATOM 1709 O O . ALA A 1 205 ? 29.644 15.493 -26.718 1.00 87.44 205 ALA A O 1
ATOM 1710 N N . PHE A 1 206 ? 27.404 15.694 -26.591 1.00 87.56 206 PHE A N 1
ATOM 1711 C CA . PHE A 1 206 ? 27.379 16.706 -25.538 1.00 87.56 206 PHE A CA 1
ATOM 1712 C C . PHE A 1 206 ? 26.112 16.569 -24.694 1.00 87.56 206 PHE A C 1
ATOM 1714 O O . PHE A 1 206 ? 25.122 15.989 -25.136 1.00 87.56 206 PHE A O 1
ATOM 1721 N N . TYR A 1 207 ? 26.141 17.107 -23.477 1.00 87.81 207 TYR A N 1
ATOM 1722 C CA . TYR A 1 207 ? 24.962 17.137 -22.617 1.00 87.81 207 TYR A CA 1
ATOM 1723 C C . TYR A 1 207 ? 24.131 18.391 -22.846 1.00 87.81 207 TYR A C 1
ATOM 1725 O O . TYR A 1 207 ? 24.666 19.496 -22.946 1.00 87.81 207 TYR A O 1
ATOM 1733 N N . VAL A 1 208 ? 22.815 18.210 -22.878 1.00 83.25 208 VAL A N 1
ATOM 1734 C CA . VAL A 1 208 ? 21.843 19.302 -22.857 1.00 83.25 208 VAL A CA 1
ATOM 1735 C C . VAL A 1 208 ? 21.284 19.426 -21.445 1.00 83.25 208 VAL A C 1
ATOM 1737 O O . VAL A 1 208 ? 20.884 18.434 -20.838 1.00 83.25 208 VAL A O 1
ATOM 1740 N N . ASN A 1 209 ? 21.275 20.655 -20.933 1.00 75.94 209 ASN A N 1
ATOM 1741 C CA . ASN A 1 209 ? 20.745 20.998 -19.619 1.00 75.94 209 ASN A CA 1
ATOM 1742 C C . ASN A 1 209 ? 19.793 22.198 -19.760 1.00 75.94 209 ASN A C 1
ATOM 1744 O O . ASN A 1 209 ? 20.201 23.340 -19.549 1.00 75.94 209 ASN A O 1
ATOM 1748 N N . LYS A 1 210 ? 18.565 21.956 -20.239 1.00 81.31 210 LYS A N 1
ATOM 1749 C CA . LYS A 1 210 ? 17.494 22.967 -20.278 1.00 81.31 210 LYS A CA 1
ATOM 1750 C C . LYS A 1 210 ? 16.571 22.771 -19.069 1.00 81.31 210 LYS A C 1
ATOM 1752 O O . LYS A 1 210 ? 16.731 21.823 -18.307 1.00 81.31 210 LYS A O 1
ATOM 1757 N N . ASN A 1 211 ? 15.587 23.657 -18.902 1.00 73.00 211 ASN A N 1
ATOM 1758 C CA . ASN A 1 211 ? 14.669 23.641 -17.755 1.00 73.00 211 ASN A CA 1
ATOM 1759 C C . ASN A 1 211 ? 13.995 22.276 -17.529 1.00 73.00 211 ASN A C 1
ATOM 1761 O O . ASN A 1 211 ? 13.907 21.832 -16.392 1.00 73.00 211 ASN A O 1
ATOM 1765 N N . SER A 1 212 ? 13.614 21.567 -18.595 1.00 67.00 212 SER A N 1
ATOM 1766 C CA . SER A 1 212 ? 13.038 20.218 -18.504 1.00 67.00 212 SER A CA 1
ATOM 1767 C C . SER A 1 212 ? 13.990 19.181 -17.898 1.00 67.00 212 SER A C 1
ATOM 1769 O O . SER A 1 212 ? 1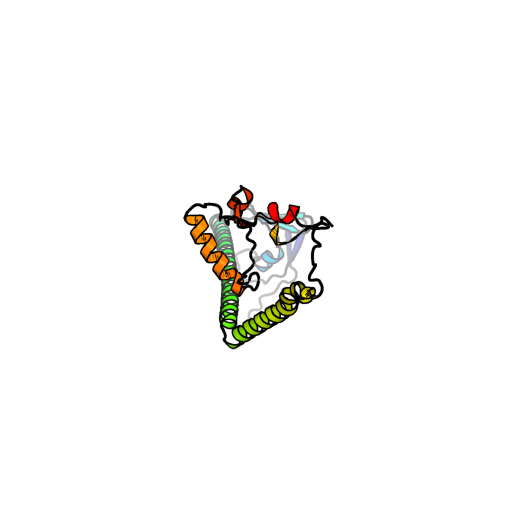3.579 18.311 -17.139 1.00 67.00 212 SER A O 1
ATOM 1771 N N . GLU A 1 213 ? 15.279 19.240 -18.220 1.00 68.75 213 GLU A N 1
ATOM 1772 C CA . GLU A 1 213 ? 16.294 18.325 -17.695 1.00 68.75 213 GLU A CA 1
ATOM 1773 C C . GLU A 1 213 ? 16.654 18.661 -16.242 1.00 68.75 213 GLU A C 1
ATOM 1775 O O . GLU A 1 213 ? 16.958 17.752 -15.468 1.00 68.75 213 GLU A O 1
ATOM 1780 N N . ILE A 1 214 ? 16.544 19.940 -15.864 1.00 67.31 214 ILE A N 1
ATOM 1781 C CA . ILE A 1 214 ? 16.681 20.408 -14.478 1.00 67.31 214 ILE A CA 1
ATOM 1782 C C . ILE A 1 214 ? 15.524 19.871 -13.622 1.00 67.31 214 ILE A C 1
ATOM 1784 O O . ILE A 1 214 ? 15.773 19.351 -12.537 1.00 67.31 214 ILE A O 1
ATOM 1788 N N . GLU A 1 215 ? 14.286 19.909 -14.126 1.00 67.88 215 GLU A N 1
ATOM 1789 C CA . GLU A 1 215 ? 13.106 19.335 -13.453 1.00 67.88 215 GLU A CA 1
ATOM 1790 C C . GLU A 1 215 ? 13.213 17.811 -13.267 1.00 67.88 215 GLU A C 1
ATOM 1792 O O . GLU A 1 215 ? 12.820 17.277 -12.231 1.00 67.88 215 GLU A O 1
ATOM 1797 N N . HIS A 1 216 ? 13.790 17.100 -14.241 1.00 70.12 216 HIS A N 1
ATOM 1798 C CA . HIS A 1 216 ? 14.038 15.656 -14.153 1.00 70.12 216 HIS A CA 1
ATOM 1799 C C . HIS A 1 216 ? 15.305 15.282 -13.360 1.00 70.12 216 HIS A C 1
ATOM 1801 O O . HIS A 1 216 ? 15.548 14.097 -13.115 1.00 70.12 216 HIS A O 1
ATOM 1807 N N . GLY A 1 217 ? 16.136 16.259 -12.985 1.00 75.88 217 GLY A N 1
ATOM 1808 C CA . GLY A 1 217 ? 17.356 16.060 -12.199 1.00 75.88 217 GLY A CA 1
ATOM 1809 C C . GLY A 1 217 ? 18.475 15.272 -12.894 1.00 75.88 217 GLY A C 1
ATOM 1810 O O . GLY A 1 217 ? 19.443 14.902 -12.234 1.00 75.88 217 GLY A O 1
ATOM 1811 N N . THR A 1 218 ? 18.368 14.988 -14.199 1.00 78.19 218 THR A N 1
ATOM 1812 C CA . THR A 1 218 ? 19.368 14.204 -14.949 1.00 78.19 218 THR A CA 1
ATOM 1813 C C . THR A 1 218 ? 19.636 14.830 -16.323 1.00 78.19 218 THR A C 1
ATOM 1815 O O . THR A 1 218 ? 18.697 14.989 -17.109 1.00 78.19 218 THR A O 1
ATOM 1818 N N . PRO A 1 219 ? 20.898 15.164 -16.656 1.00 81.62 219 PRO A N 1
ATOM 1819 C CA . PRO A 1 219 ? 21.239 15.755 -17.946 1.00 81.62 219 PRO A CA 1
ATOM 1820 C C . PRO A 1 219 ? 21.156 14.705 -19.065 1.00 81.62 219 PRO A C 1
ATOM 1822 O O . PRO A 1 219 ? 21.463 13.532 -18.857 1.00 81.62 219 PRO A O 1
ATOM 1825 N N . ARG A 1 220 ? 20.774 15.119 -20.279 1.00 85.38 220 ARG A N 1
ATOM 1826 C CA . ARG A 1 220 ? 20.606 14.204 -21.426 1.00 85.38 220 ARG A CA 1
ATOM 1827 C C . ARG A 1 220 ? 21.803 14.254 -22.369 1.00 85.38 220 ARG A C 1
ATOM 1829 O O . ARG A 1 220 ? 22.177 15.338 -22.818 1.00 85.38 220 ARG A O 1
ATOM 1836 N N . LEU A 1 221 ? 22.368 13.092 -22.706 1.00 87.50 221 LEU A N 1
ATOM 1837 C CA . LEU A 1 221 ? 23.427 12.965 -23.708 1.00 87.50 221 LEU A CA 1
ATOM 1838 C C . LEU A 1 221 ? 22.836 13.031 -25.125 1.00 87.50 221 LEU A C 1
ATOM 1840 O O . LEU A 1 221 ? 21.986 12.223 -25.495 1.00 87.50 221 LEU A O 1
ATOM 1844 N N . VAL A 1 222 ? 23.317 13.971 -25.935 1.00 88.00 222 VAL A N 1
ATOM 1845 C CA . VAL A 1 222 ? 22.886 14.181 -27.322 1.00 88.00 222 VAL A CA 1
ATOM 1846 C C . VAL A 1 222 ? 24.070 13.982 -28.262 1.00 88.00 222 VAL A C 1
ATOM 1848 O O . VAL A 1 222 ? 25.155 14.512 -28.029 1.00 88.00 222 VAL A O 1
ATOM 1851 N N . ILE A 1 223 ? 23.863 13.227 -29.344 1.00 88.75 223 ILE A N 1
ATOM 1852 C CA . ILE A 1 223 ? 24.863 13.000 -30.395 1.00 88.75 223 ILE A CA 1
ATOM 1853 C C . ILE A 1 223 ? 24.563 13.933 -31.568 1.00 88.75 223 ILE A C 1
ATOM 1855 O O . ILE A 1 223 ? 23.446 13.968 -32.084 1.00 88.75 223 ILE A O 1
ATOM 1859 N N . ASN A 1 224 ? 25.566 14.691 -32.004 1.00 86.44 224 ASN A N 1
ATOM 1860 C CA . ASN A 1 224 ? 25.435 15.598 -33.134 1.00 86.44 224 ASN A CA 1
ATOM 1861 C C . ASN A 1 224 ? 25.619 14.852 -34.462 1.00 86.44 224 ASN A C 1
ATOM 1863 O 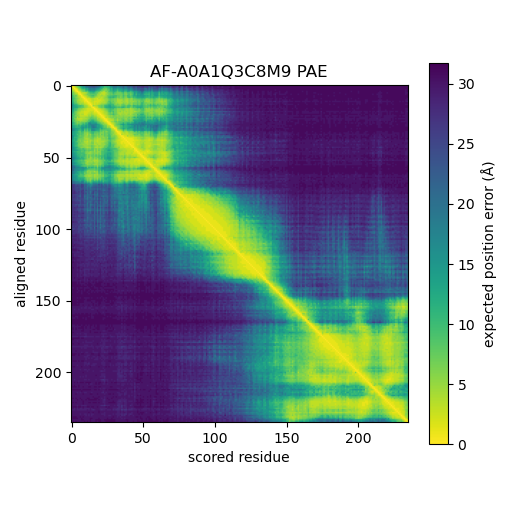O . ASN A 1 224 ? 26.744 14.644 -34.920 1.00 86.44 224 ASN A O 1
ATOM 1867 N N . TYR A 1 225 ? 24.504 14.502 -35.101 1.00 85.00 225 TYR A N 1
ATOM 1868 C CA . TYR A 1 225 ? 24.491 13.844 -36.408 1.00 85.00 225 TYR A CA 1
ATOM 1869 C C . TYR A 1 225 ? 24.521 14.807 -37.598 1.00 85.00 225 TYR A C 1
ATOM 1871 O O . TYR A 1 225 ? 24.454 14.348 -38.730 1.00 85.00 225 TYR A O 1
ATOM 1879 N N . LYS A 1 226 ? 24.650 16.127 -37.402 1.00 82.88 226 LYS A N 1
ATOM 1880 C CA . LYS A 1 226 ? 24.523 17.110 -38.495 1.00 82.88 226 LYS A CA 1
ATOM 1881 C C . LYS A 1 226 ? 25.428 16.808 -39.699 1.00 82.88 226 LYS A C 1
ATOM 1883 O O . LYS A 1 226 ? 24.962 16.879 -40.826 1.00 82.88 226 LYS A O 1
ATOM 1888 N N . SER A 1 227 ? 26.686 16.434 -39.458 1.00 77.06 227 SER A N 1
ATOM 1889 C CA . SER A 1 227 ? 27.656 16.077 -40.507 1.00 77.06 227 SER A CA 1
ATOM 1890 C C . SER A 1 227 ? 27.387 14.725 -41.173 1.00 77.06 227 SER A C 1
ATOM 1892 O O . SER A 1 227 ? 27.835 14.486 -42.286 1.00 77.06 227 SER A O 1
ATOM 1894 N N . VAL A 1 228 ? 26.696 13.821 -40.478 1.00 77.69 228 VAL A N 1
ATOM 1895 C CA . VAL A 1 228 ? 26.291 12.519 -41.022 1.00 77.69 228 VAL A CA 1
ATOM 1896 C C . VAL A 1 228 ? 25.016 12.683 -41.843 1.00 77.69 228 VAL A C 1
ATOM 1898 O O . VAL A 1 228 ? 24.915 12.140 -42.931 1.00 77.69 228 VAL A O 1
ATOM 1901 N N . ASN A 1 229 ? 24.077 13.504 -41.379 1.00 81.62 229 ASN A N 1
ATOM 1902 C CA . ASN A 1 229 ? 22.813 13.754 -42.064 1.00 81.62 229 ASN A CA 1
ATOM 1903 C C . ASN A 1 229 ? 23.001 14.411 -43.437 1.00 81.62 229 ASN A C 1
ATOM 1905 O O . ASN A 1 229 ? 22.185 14.182 -44.313 1.00 81.62 229 ASN A O 1
ATOM 1909 N N . THR A 1 230 ? 24.069 15.188 -43.648 1.00 75.12 230 THR A N 1
ATOM 1910 C CA . THR A 1 230 ? 24.406 15.751 -44.970 1.00 75.12 230 THR A CA 1
ATOM 1911 C C . THR A 1 230 ? 24.910 14.714 -45.972 1.00 75.12 230 THR A C 1
ATOM 1913 O O . THR A 1 230 ? 24.976 15.008 -47.153 1.00 75.12 230 THR A O 1
ATOM 1916 N N . ALA A 1 231 ? 25.325 13.536 -45.507 1.00 73.31 231 ALA A N 1
ATOM 1917 C CA . ALA A 1 231 ? 25.823 12.445 -46.343 1.00 73.31 231 ALA A CA 1
ATOM 1918 C C . ALA A 1 231 ? 24.754 11.384 -46.652 1.00 73.31 231 ALA A C 1
ATOM 1920 O O . ALA A 1 231 ? 24.938 10.535 -47.528 1.00 73.31 231 ALA A O 1
ATOM 1921 N N . LEU A 1 232 ? 23.671 11.389 -45.879 1.00 77.50 232 LEU A N 1
ATOM 1922 C CA . LEU A 1 232 ? 22.584 10.433 -45.992 1.00 77.50 232 LEU A CA 1
ATOM 1923 C C . LEU A 1 232 ? 21.495 11.015 -46.885 1.00 77.50 232 LEU A C 1
ATOM 1925 O O . LEU A 1 232 ? 21.127 12.180 -46.753 1.00 77.50 232 LEU A O 1
ATOM 1929 N N . GLN A 1 233 ? 20.943 10.184 -47.761 1.00 73.81 233 GLN A N 1
ATOM 1930 C CA . GLN A 1 233 ? 19.780 10.565 -48.541 1.00 73.81 233 GLN A CA 1
ATOM 1931 C C . GLN A 1 233 ? 18.569 10.667 -47.602 1.00 73.81 233 GLN A C 1
ATOM 1933 O O . GLN A 1 233 ? 18.241 9.714 -46.891 1.00 73.81 233 GLN A O 1
ATOM 1938 N N . LEU A 1 234 ? 17.913 11.830 -47.583 1.00 64.69 234 LEU A N 1
ATOM 1939 C CA . LEU A 1 234 ? 16.634 11.987 -46.892 1.00 64.69 234 LEU A CA 1
ATOM 1940 C C . LEU A 1 234 ? 15.593 11.109 -47.605 1.00 64.69 234 LEU A C 1
ATOM 1942 O O . LEU A 1 234 ? 15.405 11.240 -48.815 1.00 64.69 234 LEU A O 1
ATOM 1946 N N . ILE A 1 235 ? 14.977 10.194 -46.853 1.00 55.84 235 ILE A N 1
ATOM 1947 C CA . ILE A 1 235 ? 13.806 9.414 -47.281 1.00 55.84 235 ILE A CA 1
ATOM 1948 C C . ILE A 1 235 ? 12.554 10.246 -47.024 1.00 55.84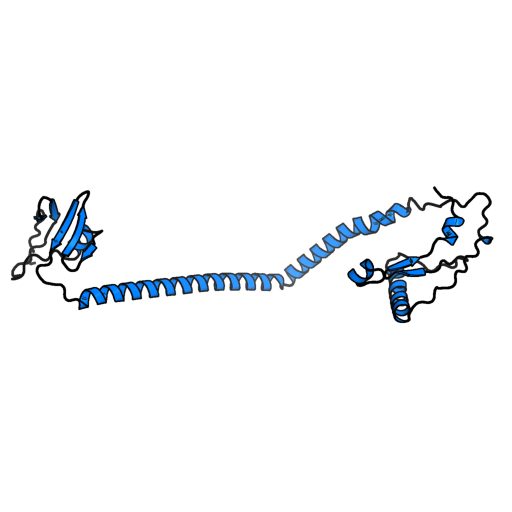 235 ILE A C 1
ATOM 1950 O O . ILE A 1 235 ? 12.476 10.834 -45.919 1.00 55.84 235 ILE A O 1
#

Mean predicted aligned error: 20.56 Å

Secondary structure (DSSP, 8-state):
-----EEEEEEEEETTEEEEEEEEPPTT-SS----HHHHHHHT-SEEEETTEEEEEETTEEEEEE-SS---HHHHHHHHHHHHHHHHHHHHHHHHHHHHHHHHHHHHHHHHHHHHHSHHHHHHHHHHHHHHHHHHHHHHHHHHHGGGGG---PPBPTT--GGG---BPPPPP--HHHHHHHHHHHHHTTTTTS------S-B--EEEE--HHHHHTTSPEEEE--HHHHTTBPP-

Solvent-accessible surface area (backbone atoms only — not comparable to full-atom values): 14457 Å² total; per-residue (Å²): 132,86,81,64,56,69,44,72,85,38,67,56,65,61,88,96,46,67,46,80,45,67,46,74,53,70,85,93,58,100,57,78,91,80,67,60,69,72,47,61,60,68,48,58,72,59,48,83,51,86,64,26,41,38,33,67,54,94,95,48,76,48,73,50,66,55,95,60,82,67,67,70,69,58,59,55,49,55,54,50,52,49,52,52,50,51,54,50,52,53,50,50,53,52,51,52,52,51,51,53,52,52,54,50,51,55,52,49,52,52,51,54,56,51,59,68,34,68,72,50,43,51,50,51,51,50,50,51,50,48,50,49,50,57,54,46,59,52,56,63,41,61,70,55,68,48,66,84,62,76,76,79,76,52,58,39,91,92,67,55,86,85,74,61,86,30,74,45,66,76,60,91,69,58,70,68,58,50,55,51,47,56,55,52,62,64,48,34,48,80,71,66,77,49,73,94,75,88,66,87,64,40,66,30,50,50,76,50,77,52,74,72,28,59,76,69,73,50,72,44,85,44,72,54,50,68,80,56,56,76,50,40,47,87,129

Foldseek 3Di:
DDDQDKDQFDWDDDPPDTDGDIDGDDPDDPDPDDPPDVNVVVQPPWDDDQQAIWGCDPDDIDGDGDPDGDDPVVVVVVVVVVVVVVVVVVVVVVVVVVVVVVVVVVVVVVVVVVCPDPVNVVVVVVVVVVCCCVVCVCPVVVVVVVVVCPDDQDWPPPDDPVPQPAPDDADDDDPVVVVVVVVVVVCCVVVVNDDDDPDPHDWYKDWDDDPVCVVVVHIDIDTDCPSVVVGTDDD

Nearest PDB structures (foldseek):
  8r0s-assembly1_A  TM=9.064E-01  e=3.503E-04  Cauliflower mosaic virus
  4ol8-assembly2_F  TM=8.426E-01  e=9.473E-03  Saccharomyces cerevisiae

Radius of gyration: 49.25 Å; Cα contacts (8 Å, |Δi|>4): 153; chains: 1; bounding box: 101×44×115 Å

pLDDT: mean 76.76, std 12.66, range [41.69, 97.25]

InterPro domains:
  IPR043502 DNA/RNA polymerase superfamily [SSF56672] (157-233)